Protein AF-A0A6N8R892-F1 (afdb_monomer_lite)

Secondary structure (DSSP, 8-state):
----SS-S---SEEEEEPTTS-EEEE--HHHHHHIIIIII--TTGGGGS-HHHHHHHHHHHHT--HHHHHHHHHHHHTTSTTGGG---HHHHHHHHHTTTT--HHHHHHHHHHHHHHHHHHHHHTTPPEEEPPPSSSS-BTTB--SSSSHHHHHHHHHHS--TTEEEEEEHHHHTTSTT--HHHHHHHHGGGEEEEE------

pLDDT: mean 95.4, std 7.0, range [52.69, 98.81]

Radius of gyration: 18.21 Å; chains: 1; bounding box: 42×34×50 Å

Structure (mmCIF, N/CA/C/O backbone):
data_AF-A0A6N8R892-F1
#
_entry.id   AF-A0A6N8R892-F1
#
loop_
_atom_site.group_PDB
_atom_site.id
_a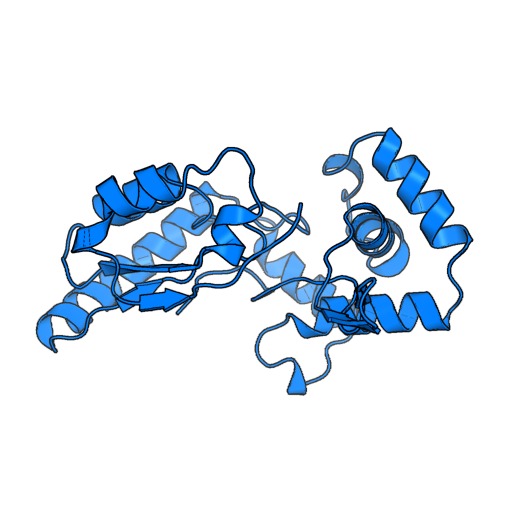tom_site.type_symbol
_atom_site.label_atom_id
_atom_site.label_alt_id
_atom_site.label_comp_id
_atom_site.label_asym_id
_atom_site.label_entity_id
_atom_site.label_seq_id
_atom_site.pdbx_PDB_ins_code
_atom_site.Cartn_x
_atom_site.Cartn_y
_atom_site.Cartn_z
_atom_site.occupancy
_atom_site.B_iso_or_equiv
_atom_site.auth_seq_id
_atom_site.auth_comp_id
_atom_site.auth_asym_id
_atom_site.auth_atom_id
_atom_site.pdbx_PDB_model_num
ATOM 1 N N . TYR A 1 1 ? -4.926 8.140 9.680 1.00 96.00 1 TYR A N 1
ATOM 2 C CA . TYR A 1 1 ? -3.491 7.792 9.804 1.00 96.00 1 TYR A CA 1
ATOM 3 C C . TYR A 1 1 ? -3.249 6.477 9.074 1.00 96.00 1 TYR A C 1
ATOM 5 O O . TYR A 1 1 ? -4.226 5.857 8.673 1.00 96.00 1 TYR A O 1
ATOM 13 N N . ASN A 1 2 ? -2.005 6.047 8.886 1.00 96.50 2 ASN A N 1
ATOM 14 C CA . ASN A 1 2 ? -1.681 4.694 8.429 1.00 96.50 2 ASN A CA 1
ATOM 15 C C . ASN A 1 2 ? -0.539 4.120 9.289 1.00 96.50 2 ASN A C 1
ATOM 17 O O . ASN A 1 2 ? -0.007 4.833 10.142 1.00 96.50 2 ASN A O 1
ATOM 21 N N . PHE A 1 3 ? -0.212 2.843 9.101 1.00 97.25 3 PHE A N 1
ATOM 22 C CA . PHE A 1 3 ? 0.911 2.183 9.776 1.00 97.25 3 PHE A CA 1
ATOM 23 C C . PHE A 1 3 ? 1.770 1.399 8.770 1.00 97.25 3 PHE A C 1
ATOM 25 O O . PHE A 1 3 ? 2.197 0.273 9.024 1.00 97.25 3 PHE A O 1
ATOM 32 N N . MET A 1 4 ? 1.949 1.983 7.583 1.00 96.06 4 MET A N 1
ATOM 33 C CA . MET A 1 4 ? 2.625 1.366 6.449 1.00 96.06 4 MET A CA 1
ATOM 34 C C . MET A 1 4 ? 4.148 1.499 6.583 1.00 96.06 4 MET A C 1
ATOM 36 O O . MET A 1 4 ? 4.646 2.618 6.709 1.00 96.06 4 MET A O 1
ATOM 40 N N . PRO A 1 5 ? 4.921 0.398 6.537 1.00 94.81 5 PRO A N 1
ATOM 41 C CA . PRO A 1 5 ? 6.375 0.491 6.549 1.00 94.81 5 PRO A CA 1
ATOM 42 C C . PRO A 1 5 ? 6.896 1.180 5.294 1.00 94.81 5 PRO A C 1
ATOM 44 O O . PRO A 1 5 ? 6.620 0.723 4.186 1.00 94.81 5 PRO A O 1
ATOM 47 N N . VAL A 1 6 ? 7.706 2.221 5.488 1.00 92.75 6 VAL A N 1
ATOM 48 C CA . VAL A 1 6 ? 8.497 2.942 4.472 1.00 92.75 6 VAL A CA 1
ATOM 49 C C . VAL A 1 6 ? 7.686 3.652 3.377 1.00 92.75 6 VAL A C 1
ATOM 51 O O . VAL A 1 6 ? 7.984 4.804 3.106 1.00 92.75 6 VAL A O 1
ATOM 54 N N . LEU A 1 7 ? 6.695 3.017 2.749 1.00 90.88 7 LEU A N 1
ATOM 55 C CA . LEU A 1 7 ? 5.918 3.527 1.615 1.00 90.88 7 LEU A CA 1
ATOM 56 C C . LEU A 1 7 ? 4.431 3.638 1.965 1.00 90.88 7 LEU A C 1
ATOM 58 O O . LEU A 1 7 ? 3.782 2.620 2.241 1.00 90.88 7 LEU A O 1
ATOM 62 N N . ASP A 1 8 ? 3.888 4.850 1.841 1.00 91.81 8 ASP A N 1
ATOM 63 C CA . ASP A 1 8 ? 2.456 5.141 1.996 1.00 91.81 8 ASP A CA 1
ATOM 64 C C . ASP A 1 8 ? 1.626 4.593 0.829 1.00 91.81 8 ASP A C 1
ATOM 66 O O . ASP A 1 8 ? 0.445 4.291 0.975 1.00 91.81 8 ASP A O 1
ATOM 70 N N . TRP A 1 9 ? 2.224 4.495 -0.354 1.00 93.44 9 TRP A N 1
ATOM 71 C CA . TRP A 1 9 ? 1.619 3.869 -1.522 1.00 93.44 9 TRP A CA 1
ATOM 72 C C . TRP A 1 9 ? 2.701 3.460 -2.520 1.00 93.44 9 TRP A C 1
ATOM 74 O O . TRP A 1 9 ? 3.871 3.810 -2.379 1.00 93.44 9 TRP A O 1
ATOM 84 N N . THR A 1 10 ? 2.347 2.693 -3.549 1.00 94.75 10 THR A N 1
ATOM 85 C CA . THR A 1 10 ? 3.299 2.328 -4.611 1.00 94.75 10 THR A CA 1
ATOM 86 C C . THR A 1 10 ? 2.612 2.258 -5.964 1.00 94.75 10 THR A C 1
ATOM 88 O O . THR A 1 10 ? 1.579 1.604 -6.107 1.00 94.75 10 THR A O 1
ATOM 91 N N . ARG A 1 11 ? 3.176 2.928 -6.972 1.00 96.19 11 ARG A N 1
ATOM 92 C CA . ARG A 1 11 ? 2.713 2.910 -8.368 1.00 96.19 11 ARG A CA 1
ATOM 93 C C . ARG A 1 11 ? 3.921 2.825 -9.294 1.00 96.19 11 ARG A C 1
ATOM 95 O O . ARG A 1 11 ? 4.978 3.356 -8.968 1.00 96.19 11 ARG A O 1
ATOM 102 N N . THR A 1 12 ? 3.755 2.174 -10.439 1.00 97.19 12 THR A N 1
ATOM 103 C CA . THR A 1 12 ? 4.798 2.101 -11.475 1.00 97.19 12 THR A CA 1
ATOM 104 C C . THR A 1 12 ? 4.600 3.178 -12.536 1.00 97.19 12 THR A C 1
ATOM 106 O O . THR A 1 12 ? 5.574 3.694 -13.085 1.00 97.19 12 THR A O 1
ATOM 109 N N . ASP A 1 13 ? 3.353 3.612 -12.742 1.00 96.75 13 ASP A N 1
ATOM 110 C CA . ASP A 1 13 ? 3.006 4.706 -13.640 1.00 96.75 13 ASP A CA 1
ATOM 111 C C . ASP A 1 13 ? 2.038 5.690 -12.971 1.00 96.75 13 ASP A C 1
ATOM 113 O O . ASP A 1 13 ? 1.009 5.296 -12.414 1.00 96.75 13 ASP A O 1
ATOM 117 N N . LEU A 1 14 ? 2.382 6.977 -13.012 1.00 96.06 14 LEU A N 1
ATOM 118 C CA . LEU A 1 14 ? 1.568 8.064 -12.466 1.00 96.06 14 LEU A CA 1
ATOM 119 C C . LEU A 1 14 ? 0.720 8.763 -13.539 1.00 96.06 14 LEU A C 1
ATOM 121 O O . LEU A 1 14 ? -0.131 9.585 -13.210 1.00 96.06 14 LEU A O 1
ATOM 125 N N . GLU A 1 15 ? 0.943 8.444 -14.814 1.00 96.38 15 GLU A N 1
ATOM 126 C CA . GLU A 1 15 ? 0.329 9.113 -15.960 1.00 96.38 15 GLU A CA 1
ATOM 127 C C . GLU A 1 15 ? -0.173 8.109 -17.009 1.00 96.38 15 GLU A C 1
ATOM 129 O O . GLU A 1 15 ? -0.205 8.415 -18.204 1.00 96.38 15 GLU A O 1
ATOM 134 N N . TYR A 1 16 ? -0.584 6.915 -16.572 1.00 96.81 16 TYR A N 1
ATOM 135 C CA . TYR A 1 16 ? -1.054 5.860 -17.465 1.00 96.81 16 TYR A CA 1
ATOM 136 C C . TYR A 1 16 ? -2.307 6.307 -18.222 1.00 96.81 16 TYR A C 1
ATOM 138 O O . TYR A 1 16 ? -3.318 6.655 -17.609 1.00 96.81 16 TYR A O 1
ATOM 146 N N . VAL A 1 17 ? -2.245 6.289 -19.553 1.00 97.19 17 VAL A N 1
ATOM 147 C CA . VAL A 1 17 ? -3.337 6.750 -20.417 1.00 97.19 17 VAL A CA 1
ATOM 148 C C . VAL A 1 17 ? -4.368 5.637 -20.603 1.00 97.19 17 VAL A C 1
ATOM 150 O O . VAL A 1 17 ? -4.044 4.537 -21.053 1.00 97.19 17 VAL A O 1
ATOM 153 N N . LEU A 1 18 ? -5.619 5.927 -20.259 1.00 95.88 18 LEU A N 1
ATOM 154 C CA . LEU A 1 18 ? -6.768 5.049 -20.457 1.00 95.88 18 LEU A CA 1
ATOM 155 C C . LEU A 1 18 ? -7.283 5.120 -21.909 1.00 95.88 18 LEU A C 1
ATOM 157 O O . LEU A 1 18 ? -6.967 6.069 -22.628 1.00 95.88 18 LEU A O 1
ATOM 161 N N . PRO A 1 19 ? -8.109 4.152 -22.366 1.00 96.00 19 PRO A N 1
ATOM 162 C CA . PRO A 1 19 ? -8.636 4.141 -23.736 1.00 96.00 19 PRO A CA 1
ATOM 163 C C . PRO A 1 19 ? -9.426 5.396 -24.141 1.00 96.00 19 PRO A C 1
ATOM 165 O O . PRO A 1 19 ? -9.537 5.688 -25.328 1.00 96.00 19 PRO A O 1
ATOM 168 N N . ASP A 1 20 ? -9.970 6.137 -23.173 1.00 96.69 20 ASP A N 1
ATOM 169 C CA . ASP A 1 20 ? -10.684 7.402 -23.390 1.00 96.69 20 ASP A CA 1
ATOM 170 C C . ASP A 1 20 ? -9.759 8.636 -23.452 1.00 96.69 20 ASP A C 1
ATOM 172 O O . ASP A 1 20 ? -10.232 9.758 -23.628 1.00 96.69 20 ASP A O 1
ATOM 176 N N . GLY A 1 21 ? -8.442 8.440 -23.322 1.00 97.31 21 GLY A N 1
ATOM 177 C CA . GLY A 1 21 ? -7.423 9.489 -23.335 1.00 97.31 21 GLY A CA 1
ATOM 178 C C . GLY A 1 21 ? -7.163 10.151 -21.979 1.00 97.31 21 GLY A C 1
ATOM 179 O O . GLY A 1 21 ? -6.251 10.975 -21.880 1.00 97.31 21 GLY A O 1
ATOM 180 N N . SER A 1 22 ? -7.918 9.811 -20.929 1.00 97.19 22 SER A N 1
ATOM 181 C CA . SER A 1 22 ? -7.653 10.296 -19.570 1.00 97.19 22 SER A CA 1
ATOM 182 C C . SER A 1 22 ? -6.424 9.615 -18.951 1.00 97.19 22 SER A C 1
ATOM 184 O O . SER A 1 22 ? -5.959 8.586 -19.439 1.00 97.19 22 SER A O 1
ATOM 186 N N . LYS A 1 23 ? -5.865 10.193 -17.879 1.00 97.19 23 LYS A N 1
ATOM 187 C CA . LYS A 1 23 ? -4.722 9.628 -17.142 1.00 97.19 23 LYS A CA 1
ATOM 188 C C . LYS A 1 23 ? -5.162 9.054 -15.799 1.00 97.19 23 L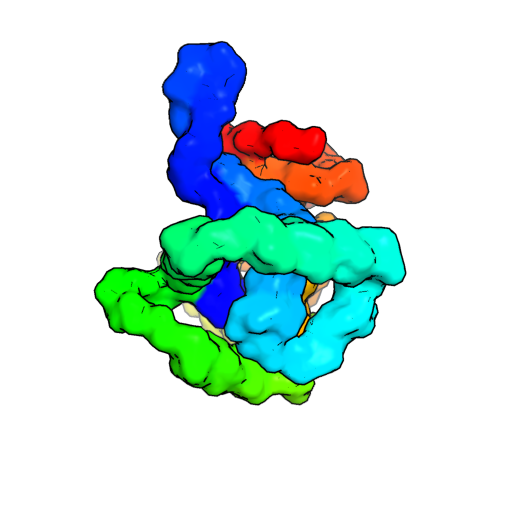YS A C 1
ATOM 190 O O . LYS A 1 23 ? -5.980 9.657 -15.106 1.00 97.19 23 LYS A O 1
ATOM 195 N N . ALA A 1 24 ? -4.563 7.935 -15.407 1.00 96.19 24 ALA A N 1
ATOM 196 C CA . ALA A 1 24 ? -4.767 7.294 -14.115 1.00 96.19 24 ALA A CA 1
ATOM 197 C C . ALA A 1 24 ? -3.447 6.772 -13.527 1.00 96.19 24 ALA A C 1
ATOM 199 O O . ALA A 1 24 ? -2.451 6.596 -14.225 1.00 96.19 24 ALA A O 1
ATOM 200 N N . LEU A 1 25 ? -3.459 6.489 -12.224 1.00 96.31 25 LEU A N 1
ATOM 201 C CA . LEU A 1 25 ? -2.356 5.796 -11.563 1.00 96.31 25 LEU A CA 1
ATOM 202 C C . LEU A 1 25 ? -2.438 4.296 -11.861 1.00 96.31 25 LEU A C 1
ATOM 204 O O . LEU A 1 25 ? -3.514 3.706 -11.748 1.00 96.31 25 LEU A O 1
ATOM 208 N N . ARG A 1 26 ? -1.301 3.663 -12.150 1.00 96.44 26 ARG A N 1
ATOM 209 C CA . ARG A 1 26 ? -1.198 2.222 -12.406 1.00 96.44 26 ARG A CA 1
ATOM 210 C C . ARG A 1 26 ? -0.094 1.590 -11.564 1.00 96.44 26 ARG A C 1
ATOM 212 O O . ARG A 1 26 ? 0.946 2.190 -11.294 1.00 96.44 26 ARG A O 1
ATOM 219 N N . PHE A 1 27 ? -0.336 0.354 -11.153 1.00 96.69 27 PHE A N 1
ATOM 220 C CA . PHE A 1 27 ? 0.681 -0.539 -10.618 1.00 96.69 27 PHE A CA 1
ATOM 221 C C . PHE A 1 27 ? 0.820 -1.721 -11.577 1.00 96.69 27 PHE A C 1
ATOM 223 O O . PHE A 1 27 ? -0.167 -2.397 -11.857 1.00 96.69 27 PHE A O 1
ATOM 230 N N . ASP A 1 28 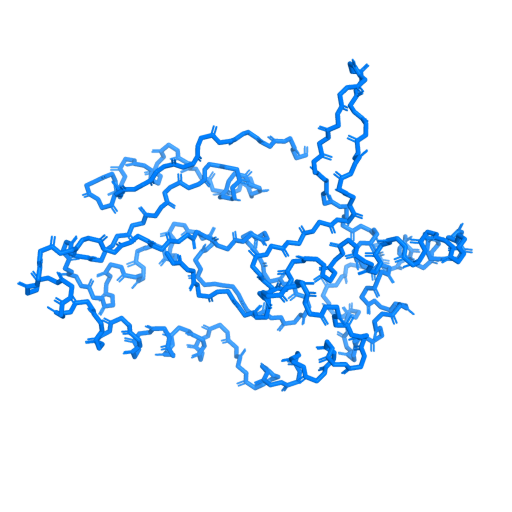? 2.025 -1.950 -12.082 1.00 97.31 28 ASP A N 1
ATOM 231 C CA . ASP A 1 28 ? 2.371 -3.098 -12.910 1.00 97.31 28 ASP A CA 1
ATOM 232 C C . ASP A 1 28 ? 3.331 -4.018 -12.148 1.00 97.31 28 ASP A C 1
ATOM 234 O O . ASP A 1 28 ? 4.388 -3.584 -11.690 1.00 97.31 28 ASP A O 1
ATOM 238 N N . GLN A 1 29 ? 2.950 -5.285 -11.989 1.00 96.62 29 GLN A N 1
ATOM 239 C CA . GLN A 1 29 ? 3.710 -6.253 -11.197 1.00 96.62 29 GLN A CA 1
ATOM 240 C C . GLN A 1 29 ? 5.084 -6.562 -11.807 1.00 96.62 29 GLN A C 1
ATOM 242 O O . GLN A 1 29 ? 6.054 -6.700 -11.065 1.00 96.62 29 GLN A O 1
ATOM 247 N N . ILE A 1 30 ? 5.193 -6.620 -13.136 1.00 98.31 30 ILE A N 1
ATOM 248 C CA . ILE A 1 30 ? 6.440 -6.969 -13.825 1.00 98.31 30 ILE A CA 1
ATOM 249 C C . ILE A 1 30 ? 7.398 -5.783 -13.841 1.00 98.31 30 ILE A C 1
ATOM 251 O O . ILE A 1 30 ? 8.594 -5.953 -13.606 1.00 98.31 30 ILE A O 1
ATOM 255 N N . GLU A 1 31 ? 6.897 -4.562 -14.050 1.00 98.25 31 GLU A N 1
ATOM 256 C CA . GLU A 1 31 ? 7.739 -3.370 -13.896 1.00 98.25 31 GLU A CA 1
ATOM 257 C C . GLU A 1 31 ? 8.222 -3.207 -12.454 1.00 98.25 31 GLU A C 1
ATOM 259 O O . GLU A 1 31 ? 9.381 -2.860 -12.231 1.00 98.25 31 GLU A O 1
ATOM 264 N N . PHE A 1 32 ? 7.368 -3.497 -11.470 1.00 98.19 32 PHE A N 1
ATOM 265 C CA . PHE A 1 32 ? 7.760 -3.448 -10.067 1.00 98.19 32 PHE A CA 1
ATOM 266 C C . PHE A 1 32 ? 8.840 -4.488 -9.730 1.00 98.19 32 PHE A C 1
ATOM 268 O O . PHE A 1 32 ? 9.851 -4.138 -9.121 1.00 98.19 32 PHE A O 1
ATOM 275 N N . ALA A 1 33 ? 8.685 -5.725 -10.209 1.00 98.38 33 ALA A N 1
ATOM 276 C CA . ALA A 1 33 ? 9.689 -6.780 -10.084 1.00 98.38 33 ALA A CA 1
ATOM 277 C C . ALA A 1 33 ? 11.023 -6.383 -10.745 1.00 98.38 33 ALA A C 1
ATOM 279 O O . ALA A 1 33 ? 12.093 -6.516 -10.145 1.00 98.38 33 ALA A O 1
ATOM 280 N N . ALA A 1 34 ? 10.968 -5.813 -11.954 1.00 98.50 34 ALA A N 1
ATOM 281 C CA . ALA A 1 34 ? 12.144 -5.326 -12.672 1.00 98.50 34 ALA A CA 1
ATOM 282 C C . ALA A 1 34 ? 12.862 -4.208 -11.905 1.00 98.50 34 ALA A C 1
ATOM 284 O O . ALA A 1 34 ? 14.094 -4.208 -11.800 1.00 98.50 34 ALA A O 1
ATOM 285 N N . PHE A 1 35 ? 12.104 -3.268 -11.333 1.00 98.19 35 PHE A N 1
ATOM 286 C CA . PHE A 1 35 ? 12.659 -2.251 -10.451 1.00 98.19 35 PHE A CA 1
ATOM 287 C C . PHE A 1 35 ? 13.354 -2.892 -9.254 1.00 98.19 35 PHE A C 1
ATOM 289 O O . PHE A 1 35 ? 14.519 -2.602 -8.995 1.00 98.19 35 PHE A O 1
ATOM 296 N N . GLU A 1 36 ? 12.669 -3.770 -8.536 1.00 97.75 36 GLU A N 1
ATOM 297 C CA . GLU A 1 36 ? 13.168 -4.316 -7.286 1.00 97.75 36 GLU A CA 1
ATOM 298 C C . GLU A 1 36 ? 14.442 -5.156 -7.465 1.00 97.75 36 GLU A C 1
ATOM 300 O O . GLU A 1 36 ? 15.427 -4.950 -6.745 1.00 97.75 36 GLU A O 1
ATOM 305 N N . MET A 1 37 ? 14.453 -6.055 -8.451 1.00 98.19 37 MET A N 1
ATOM 306 C CA . MET A 1 37 ? 15.565 -6.979 -8.690 1.00 98.19 37 MET A CA 1
ATOM 307 C C . MET A 1 37 ? 16.735 -6.322 -9.430 1.00 98.19 37 MET A C 1
ATOM 309 O O . MET A 1 37 ? 17.893 -6.583 -9.106 1.00 98.19 37 MET A O 1
ATOM 313 N N . HIS A 1 38 ? 16.475 -5.443 -10.404 1.00 98.12 38 HIS A N 1
ATOM 314 C CA . HIS A 1 38 ? 17.529 -4.964 -11.310 1.00 98.12 38 HIS A CA 1
ATOM 315 C C . HIS A 1 38 ? 17.944 -3.504 -11.089 1.00 98.12 38 HIS A C 1
ATOM 317 O O . HIS A 1 38 ? 19.112 -3.167 -11.315 1.00 98.12 38 HIS A O 1
ATOM 323 N N . ILE A 1 39 ? 17.038 -2.642 -10.612 1.00 97.38 39 ILE A N 1
ATOM 324 C CA . ILE A 1 39 ? 17.324 -1.222 -10.336 1.00 97.38 39 ILE A CA 1
ATOM 325 C C . ILE A 1 39 ? 17.691 -1.031 -8.860 1.00 97.38 39 ILE A C 1
ATOM 327 O O . ILE A 1 39 ? 18.806 -0.616 -8.528 1.00 97.38 39 ILE A O 1
ATOM 331 N N . LEU A 1 40 ? 16.766 -1.373 -7.964 1.00 96.69 40 LEU A N 1
ATOM 332 C CA . LEU A 1 40 ? 16.963 -1.339 -6.522 1.00 96.69 40 LEU A CA 1
ATOM 333 C C . LEU A 1 40 ? 17.948 -2.418 -6.078 1.00 96.69 40 LEU A C 1
ATOM 335 O O . LEU A 1 40 ? 18.739 -2.152 -5.175 1.00 96.69 40 LEU A O 1
ATOM 339 N N . LYS A 1 41 ? 17.963 -3.586 -6.728 1.00 97.06 41 LYS A N 1
ATOM 340 C CA . LYS A 1 41 ? 18.839 -4.716 -6.382 1.00 97.06 41 LYS A CA 1
ATOM 341 C C . LYS A 1 41 ? 18.709 -5.089 -4.906 1.00 97.06 41 LYS A C 1
ATOM 343 O O . LYS A 1 41 ? 19.710 -5.164 -4.189 1.00 97.06 41 LYS A O 1
ATOM 348 N N . ARG A 1 42 ? 17.469 -5.228 -4.424 1.00 95.69 42 ARG A N 1
ATOM 349 C CA . ARG A 1 42 ? 17.241 -5.637 -3.035 1.00 95.69 42 ARG A CA 1
ATOM 350 C C . ARG A 1 42 ? 17.737 -7.082 -2.858 1.00 95.69 42 ARG A C 1
ATOM 352 O O . ARG A 1 42 ? 17.338 -7.942 -3.641 1.00 95.69 42 ARG A O 1
ATOM 359 N N . PRO A 1 43 ? 18.583 -7.371 -1.853 1.00 93.38 43 PRO A N 1
ATOM 360 C CA . PRO A 1 43 ? 19.048 -8.732 -1.606 1.00 93.38 43 PRO A CA 1
ATOM 361 C C . PRO A 1 43 ? 17.885 -9.701 -1.352 1.00 93.38 43 PRO A C 1
ATOM 363 O O . PRO A 1 43 ? 17.026 -9.424 -0.513 1.00 93.38 43 PRO A O 1
ATOM 366 N N . GLY A 1 44 ? 17.883 -10.834 -2.060 1.00 94.00 44 GLY A N 1
ATOM 367 C CA . GLY A 1 44 ? 16.890 -11.900 -1.900 1.00 94.00 44 GLY A CA 1
ATOM 368 C C . GLY A 1 44 ? 15.505 -11.576 -2.460 1.00 94.00 44 GLY A C 1
ATOM 369 O O . GLY A 1 44 ? 14.546 -12.252 -2.096 1.00 94.00 44 GLY A O 1
ATOM 370 N N . ALA A 1 45 ? 15.379 -10.550 -3.308 1.00 96.62 45 ALA A N 1
ATOM 371 C CA . ALA A 1 45 ? 14.101 -10.173 -3.904 1.00 96.62 45 ALA A CA 1
ATOM 372 C C . ALA A 1 45 ? 13.483 -11.283 -4.756 1.00 96.62 45 ALA A C 1
ATOM 374 O O . ALA A 1 45 ? 12.266 -11.402 -4.807 1.00 96.62 45 ALA A O 1
ATOM 375 N N . GLU A 1 46 ? 14.306 -12.130 -5.368 1.00 96.31 46 GLU A N 1
ATOM 376 C CA . GLU A 1 46 ? 13.881 -13.240 -6.218 1.00 96.31 46 GLU A CA 1
ATOM 377 C C . GLU A 1 46 ? 12.964 -14.233 -5.484 1.00 96.31 46 GLU A C 1
ATOM 379 O O . GLU A 1 46 ? 12.147 -14.888 -6.118 1.00 96.31 46 GLU A O 1
ATOM 384 N N . ALA A 1 47 ? 13.056 -14.330 -4.152 1.00 96.31 47 ALA A N 1
ATOM 385 C CA . ALA A 1 47 ? 12.209 -15.218 -3.355 1.00 96.31 47 ALA A CA 1
ATOM 386 C C . ALA A 1 47 ? 10.733 -14.775 -3.290 1.00 96.31 47 ALA A C 1
ATOM 388 O O . ALA A 1 47 ? 9.876 -15.584 -2.932 1.00 96.31 47 ALA A O 1
ATOM 389 N N . ASP A 1 48 ? 10.439 -13.518 -3.635 1.00 96.06 48 ASP A N 1
ATOM 390 C CA . ASP A 1 48 ? 9.088 -12.946 -3.584 1.00 96.06 48 ASP A CA 1
ATOM 391 C C . ASP A 1 48 ? 8.332 -13.066 -4.920 1.00 96.06 48 ASP A C 1
ATOM 393 O O . ASP A 1 48 ? 7.169 -12.664 -5.008 1.00 96.06 48 ASP A O 1
ATOM 397 N N . TYR A 1 49 ? 8.975 -13.619 -5.954 1.00 97.38 49 TYR A N 1
ATOM 398 C CA . TYR A 1 49 ? 8.455 -13.695 -7.318 1.00 97.38 49 TYR A CA 1
ATOM 399 C C . TYR A 1 49 ? 8.466 -15.128 -7.852 1.00 97.38 49 TYR A C 1
ATOM 401 O O . TYR A 1 49 ? 9.297 -15.957 -7.483 1.00 97.38 49 TYR A O 1
ATOM 409 N N . THR A 1 50 ? 7.537 -15.427 -8.755 1.00 98.19 50 THR A N 1
ATOM 410 C CA . THR A 1 50 ? 7.538 -16.687 -9.511 1.00 98.19 50 THR A CA 1
ATOM 411 C C . THR A 1 50 ? 8.657 -16.709 -10.556 1.00 98.19 50 THR A C 1
ATOM 413 O O . THR A 1 50 ? 9.118 -15.664 -11.011 1.00 98.19 50 THR A O 1
ATOM 416 N N . GLU A 1 51 ? 9.072 -17.900 -11.004 1.00 98.12 51 GLU A N 1
ATOM 417 C CA . GLU A 1 51 ? 10.073 -18.032 -12.080 1.00 98.12 51 GLU A CA 1
ATOM 418 C C . GLU A 1 51 ? 9.653 -17.296 -13.366 1.00 98.12 51 GLU A C 1
ATOM 420 O O . GLU A 1 51 ? 10.491 -16.704 -14.048 1.00 98.12 51 GLU A O 1
ATOM 425 N N . GLU A 1 52 ? 8.350 -17.289 -13.671 1.00 98.44 52 GLU A N 1
ATOM 426 C CA . GLU A 1 52 ? 7.786 -16.558 -14.807 1.00 98.44 52 GLU A CA 1
ATOM 427 C C . GLU A 1 52 ? 7.932 -15.041 -14.633 1.00 98.44 52 GLU A C 1
ATOM 429 O O . GLU A 1 52 ? 8.430 -14.370 -15.538 1.00 98.44 52 GLU A O 1
ATOM 434 N N . GLU A 1 53 ? 7.571 -14.499 -13.466 1.00 98.38 53 GLU A N 1
ATOM 435 C CA . GLU A 1 53 ? 7.734 -13.071 -13.173 1.00 98.38 53 GLU A CA 1
ATOM 436 C C . GLU A 1 53 ? 9.206 -12.650 -13.205 1.00 98.38 53 GLU A C 1
ATOM 438 O O . GLU A 1 53 ? 9.516 -11.575 -13.712 1.00 98.38 53 GLU A O 1
ATOM 443 N N . ILE A 1 54 ? 10.124 -13.494 -12.720 1.00 98.62 54 ILE A N 1
ATOM 444 C CA . ILE A 1 54 ? 11.570 -13.233 -12.778 1.00 98.62 54 ILE A CA 1
ATOM 445 C C . ILE A 1 54 ? 12.043 -13.136 -14.232 1.00 98.62 54 ILE A C 1
ATOM 447 O O . ILE A 1 54 ? 12.748 -12.189 -14.591 1.00 98.62 54 ILE A O 1
ATOM 451 N N . ALA A 1 55 ? 11.637 -14.079 -15.086 1.00 98.56 55 ALA A N 1
ATOM 452 C CA . ALA A 1 55 ? 11.991 -14.063 -16.503 1.00 98.56 55 ALA A CA 1
ATOM 453 C C . ALA A 1 55 ? 11.421 -12.825 -17.219 1.00 98.56 55 ALA A C 1
ATOM 455 O O . ALA A 1 55 ? 12.151 -12.124 -17.925 1.00 98.56 55 ALA A O 1
ATOM 456 N N . GLN A 1 56 ? 10.144 -12.512 -16.983 1.00 98.62 56 GLN A N 1
ATOM 457 C CA . GLN A 1 56 ? 9.473 -11.342 -17.553 1.00 98.62 56 GLN A CA 1
ATOM 458 C C . GLN A 1 56 ? 10.098 -10.027 -17.067 1.00 98.62 56 GLN A C 1
ATOM 460 O O . GLN A 1 56 ? 10.290 -9.105 -17.858 1.00 98.62 56 GLN A O 1
ATOM 465 N N . ALA A 1 57 ? 10.467 -9.932 -15.788 1.00 98.56 57 ALA A N 1
ATOM 466 C CA . ALA A 1 57 ? 11.125 -8.763 -15.215 1.00 98.56 57 ALA A CA 1
ATOM 467 C C . ALA A 1 57 ? 12.515 -8.526 -15.824 1.00 98.56 57 ALA A C 1
ATOM 469 O O . ALA A 1 57 ? 12.867 -7.380 -16.123 1.00 98.56 57 ALA A O 1
ATOM 470 N N . ALA A 1 58 ? 13.282 -9.594 -16.060 1.00 98.50 58 ALA A N 1
ATOM 471 C CA . ALA A 1 58 ? 14.589 -9.514 -16.705 1.00 98.50 58 ALA A CA 1
ATOM 472 C C . ALA A 1 58 ? 14.478 -9.031 -18.160 1.00 98.50 58 ALA A C 1
ATOM 474 O O . ALA A 1 58 ? 15.214 -8.128 -18.568 1.00 98.50 58 ALA A O 1
ATOM 475 N N . GLU A 1 59 ? 13.529 -9.573 -18.930 1.00 98.38 59 GLU A N 1
ATOM 476 C CA . GLU A 1 59 ? 13.245 -9.118 -20.297 1.00 98.38 59 GLU A CA 1
ATOM 477 C C . GLU A 1 59 ? 12.768 -7.659 -20.314 1.00 98.38 59 GLU A C 1
ATOM 479 O O . GLU A 1 59 ? 13.269 -6.824 -21.077 1.00 98.38 59 GLU A O 1
ATOM 484 N N . ARG A 1 60 ? 11.838 -7.318 -19.416 1.00 98.31 60 ARG A N 1
ATOM 485 C CA . ARG A 1 60 ? 11.313 -5.961 -19.281 1.00 98.31 60 ARG A CA 1
ATOM 486 C C . ARG A 1 60 ? 12.423 -4.970 -18.937 1.00 98.31 60 ARG A C 1
ATOM 488 O O . ARG A 1 60 ? 12.464 -3.903 -19.540 1.00 98.31 60 ARG A O 1
ATOM 495 N N . PHE A 1 61 ? 13.339 -5.310 -18.029 1.00 98.44 61 PHE A N 1
ATOM 496 C CA . PHE A 1 61 ? 14.494 -4.475 -17.685 1.00 98.44 61 PHE A CA 1
ATOM 497 C C . PHE A 1 61 ? 15.482 -4.321 -18.849 1.00 98.44 61 PHE A C 1
ATOM 499 O O . PHE A 1 61 ? 15.952 -3.211 -19.103 1.00 98.44 61 PHE A O 1
ATOM 506 N N . ALA A 1 62 ? 15.779 -5.406 -19.574 1.00 98.25 62 ALA A N 1
ATOM 507 C CA . ALA A 1 62 ? 16.698 -5.391 -20.714 1.00 98.25 62 ALA A CA 1
ATOM 508 C C . ALA A 1 62 ? 16.211 -4.486 -21.859 1.00 98.25 62 ALA A C 1
ATOM 510 O O . ALA A 1 62 ? 17.023 -3.926 -22.594 1.00 98.25 62 ALA A O 1
ATOM 511 N N . THR A 1 63 ? 14.893 -4.318 -21.987 1.00 97.50 63 THR A N 1
ATOM 512 C CA . THR A 1 63 ? 14.255 -3.469 -23.003 1.00 97.50 63 THR A CA 1
ATOM 513 C C . THR A 1 63 ? 13.977 -2.036 -22.535 1.00 97.50 63 THR A C 1
ATOM 515 O O . THR A 1 63 ? 13.592 -1.202 -23.352 1.00 97.50 63 THR A O 1
ATOM 518 N N . MET A 1 64 ? 14.177 -1.709 -21.251 1.00 98.00 64 MET A N 1
ATOM 519 C CA . MET A 1 64 ? 14.004 -0.340 -20.753 1.00 98.00 64 MET A CA 1
ATOM 520 C C . MET A 1 64 ? 15.126 0.584 -21.233 1.00 98.00 64 MET A C 1
ATOM 522 O O . MET A 1 64 ? 16.315 0.304 -21.038 1.00 98.00 64 MET A O 1
ATOM 526 N N . SER A 1 65 ? 14.738 1.757 -21.735 1.00 98.19 65 SER A N 1
ATOM 527 C CA . SER A 1 65 ? 15.662 2.881 -21.876 1.00 98.19 65 SER A CA 1
ATOM 528 C C . SER A 1 65 ? 16.114 3.399 -20.501 1.00 98.19 65 SER A C 1
ATOM 530 O O . SER A 1 65 ? 15.506 3.110 -19.466 1.00 98.19 65 SER A O 1
ATOM 532 N N . ASP A 1 66 ? 17.180 4.198 -20.460 1.00 97.62 66 ASP A N 1
ATOM 533 C CA . ASP A 1 66 ? 17.605 4.825 -19.202 1.00 97.62 66 ASP A CA 1
ATOM 534 C C . ASP A 1 66 ? 16.579 5.848 -18.691 1.00 97.62 66 ASP A C 1
ATOM 536 O O . ASP A 1 66 ? 16.416 6.014 -17.480 1.00 97.62 66 ASP A O 1
ATOM 540 N N . GLU A 1 67 ? 15.821 6.467 -19.600 1.00 97.12 67 GLU A N 1
ATOM 541 C CA . GLU A 1 67 ? 14.695 7.330 -19.250 1.00 97.12 67 GLU A CA 1
ATOM 542 C C . GLU A 1 67 ? 13.561 6.539 -18.584 1.00 97.12 67 GLU A C 1
ATOM 544 O O . GLU A 1 67 ? 13.043 6.977 -17.554 1.00 97.12 67 GLU A O 1
ATOM 549 N N . ASP A 1 68 ? 13.233 5.346 -19.092 1.00 97.12 68 ASP A N 1
ATOM 550 C CA . ASP A 1 68 ? 12.238 4.458 -18.479 1.00 97.12 68 ASP A CA 1
ATOM 551 C C . ASP A 1 68 ? 12.647 4.038 -17.067 1.00 97.12 68 ASP A C 1
ATOM 553 O O . ASP A 1 68 ? 11.847 4.146 -16.136 1.00 97.12 68 ASP A O 1
ATOM 557 N N . LYS A 1 69 ? 13.907 3.619 -16.880 1.00 97.56 69 LYS A N 1
ATOM 558 C CA . LYS A 1 69 ? 14.441 3.238 -15.559 1.00 97.56 69 LYS A CA 1
ATOM 559 C C . LYS A 1 69 ? 14.369 4.408 -14.580 1.00 97.56 69 LYS A C 1
ATOM 561 O O . LYS A 1 69 ? 13.975 4.231 -13.423 1.00 97.56 69 LYS A O 1
ATOM 566 N N . ALA A 1 70 ? 14.726 5.610 -15.034 1.00 95.12 70 ALA A N 1
ATOM 567 C CA . ALA A 1 70 ? 14.669 6.815 -14.217 1.00 95.12 70 ALA A CA 1
ATOM 568 C C . ALA A 1 70 ? 13.221 7.205 -13.874 1.00 95.12 70 ALA A C 1
ATOM 570 O O . ALA A 1 70 ? 12.945 7.563 -12.729 1.00 95.12 70 ALA A O 1
ATOM 571 N N . ARG A 1 71 ? 12.289 7.108 -14.831 1.00 95.75 71 ARG A N 1
ATOM 572 C CA . ARG A 1 71 ? 10.856 7.365 -14.616 1.00 95.75 71 ARG A CA 1
ATOM 573 C C . ARG A 1 71 ? 10.263 6.387 -13.608 1.00 95.75 71 ARG A C 1
ATOM 575 O O . ARG A 1 71 ? 9.662 6.831 -12.635 1.00 95.75 71 ARG A O 1
ATOM 582 N N . LEU A 1 72 ? 10.490 5.089 -13.791 1.00 96.50 72 LEU A N 1
ATOM 583 C CA . LEU A 1 72 ? 10.012 4.049 -12.882 1.00 96.50 72 LEU A CA 1
ATOM 584 C C . LEU A 1 72 ? 10.550 4.251 -11.460 1.00 96.50 72 LEU A C 1
ATOM 586 O O . LEU A 1 72 ? 9.793 4.195 -10.494 1.00 96.50 72 LEU A O 1
ATOM 590 N N . THR A 1 73 ? 11.840 4.579 -11.340 1.00 95.06 73 THR A N 1
ATOM 591 C CA . THR A 1 73 ? 12.466 4.901 -10.050 1.00 95.06 73 THR A CA 1
ATOM 592 C C . THR A 1 73 ? 11.781 6.086 -9.375 1.00 95.06 73 THR A C 1
ATOM 594 O O . THR A 1 73 ? 11.409 5.986 -8.209 1.00 95.06 73 THR A O 1
ATOM 597 N N . ARG A 1 74 ? 11.566 7.194 -10.100 1.00 92.69 74 ARG A N 1
ATOM 598 C CA . ARG A 1 74 ? 10.870 8.372 -9.556 1.00 92.69 74 ARG A CA 1
ATOM 599 C C . ARG A 1 74 ? 9.441 8.042 -9.125 1.00 92.69 74 ARG A C 1
ATOM 601 O O . ARG A 1 74 ? 9.037 8.455 -8.044 1.00 92.69 74 ARG A O 1
ATOM 608 N N . ASN A 1 75 ? 8.704 7.284 -9.934 1.00 94.25 75 ASN A N 1
ATOM 609 C CA . ASN A 1 75 ? 7.310 6.935 -9.656 1.00 94.25 75 ASN A CA 1
ATOM 610 C C . ASN A 1 75 ? 7.165 6.079 -8.390 1.00 94.25 75 ASN A C 1
ATOM 612 O O . ASN A 1 75 ? 6.274 6.336 -7.584 1.00 94.25 75 ASN A O 1
ATOM 616 N N . ILE A 1 76 ? 8.054 5.102 -8.186 1.00 93.25 76 ILE A N 1
ATOM 617 C CA . ILE A 1 76 ? 8.028 4.249 -6.989 1.00 93.25 76 ILE A CA 1
ATOM 618 C C . ILE A 1 76 ? 8.470 5.035 -5.747 1.00 93.25 76 ILE A C 1
ATOM 620 O O . ILE A 1 76 ? 7.835 4.933 -4.699 1.00 93.25 76 ILE A O 1
ATOM 624 N N . ILE A 1 77 ? 9.515 5.862 -5.863 1.00 90.19 77 ILE A N 1
ATOM 625 C CA . ILE A 1 77 ? 10.031 6.687 -4.756 1.00 90.19 77 ILE A CA 1
ATOM 626 C C . ILE A 1 77 ? 9.033 7.772 -4.328 1.00 90.19 77 ILE A C 1
ATOM 628 O O . ILE A 1 77 ? 9.007 8.141 -3.155 1.00 90.19 77 ILE A O 1
ATOM 632 N N . ALA A 1 78 ? 8.168 8.246 -5.230 1.00 88.69 78 ALA A N 1
ATOM 633 C CA . ALA A 1 78 ? 7.120 9.217 -4.907 1.00 88.69 78 ALA A CA 1
ATOM 634 C C . ALA A 1 78 ? 6.137 8.728 -3.822 1.00 88.69 78 ALA A C 1
ATOM 636 O O . ALA A 1 78 ? 5.459 9.545 -3.204 1.00 88.69 78 ALA A O 1
ATOM 637 N N . GLY A 1 79 ? 6.082 7.417 -3.566 1.00 82.94 79 GLY A N 1
ATOM 638 C CA . GLY A 1 79 ? 5.290 6.818 -2.492 1.00 82.94 79 GLY A CA 1
ATOM 639 C C . GLY A 1 79 ? 5.887 6.928 -1.085 1.00 82.94 79 GLY A C 1
ATOM 640 O O . GLY A 1 79 ? 5.257 6.468 -0.131 1.00 82.94 79 GLY A O 1
ATOM 641 N N . LEU A 1 80 ? 7.092 7.488 -0.928 1.00 82.06 80 LEU A N 1
ATOM 642 C CA . LEU A 1 80 ? 7.718 7.689 0.382 1.00 82.06 80 LEU A CA 1
ATOM 643 C C . LEU A 1 80 ? 7.049 8.849 1.149 1.00 82.06 80 LEU A C 1
ATOM 645 O O . LEU A 1 80 ? 6.795 9.906 0.563 1.00 82.06 80 LEU A O 1
ATOM 649 N N . PRO A 1 81 ? 6.813 8.715 2.467 1.00 72.12 81 PRO A N 1
ATOM 650 C CA . PRO A 1 81 ? 6.385 9.826 3.306 1.00 72.12 81 PRO A CA 1
ATOM 651 C C . PRO A 1 81 ? 7.362 11.000 3.180 1.00 72.12 81 PRO A C 1
ATOM 653 O O . PRO A 1 81 ? 8.574 10.834 3.324 1.00 72.12 81 PRO A O 1
ATOM 656 N N . GLY A 1 82 ? 6.840 12.193 2.892 1.00 63.88 82 GLY A N 1
ATOM 657 C CA . GLY A 1 82 ? 7.676 13.380 2.699 1.00 63.88 82 GLY A CA 1
ATOM 658 C C . GLY A 1 82 ? 8.506 13.361 1.410 1.00 63.88 82 GLY A C 1
ATOM 659 O O . GLY A 1 82 ? 9.533 14.025 1.359 1.00 63.88 82 GLY A O 1
ATOM 660 N N . ALA A 1 83 ? 8.079 12.638 0.363 1.00 57.88 83 ALA A N 1
ATOM 661 C CA . ALA A 1 83 ? 8.753 12.552 -0.944 1.00 57.88 83 ALA A CA 1
ATOM 662 C C . ALA A 1 83 ? 9.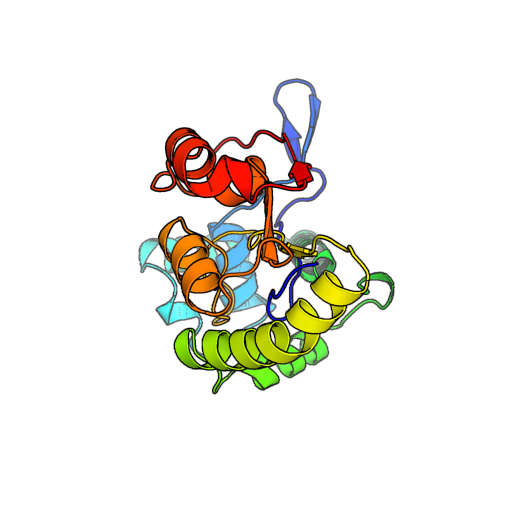066 13.897 -1.639 1.00 57.88 83 ALA A C 1
ATOM 664 O O . ALA A 1 83 ? 9.797 13.897 -2.631 1.00 57.88 83 ALA A O 1
ATOM 665 N N . GLU A 1 84 ? 8.601 15.037 -1.112 1.00 52.69 84 GLU A N 1
ATOM 666 C CA . GLU A 1 84 ? 9.159 16.354 -1.456 1.00 52.69 84 GLU A CA 1
ATOM 667 C C . GLU A 1 84 ? 10.688 16.420 -1.232 1.00 52.69 84 GLU A C 1
ATOM 669 O O . GLU A 1 84 ? 11.367 17.190 -1.906 1.00 52.69 84 GLU A O 1
ATOM 674 N N . GLU A 1 85 ? 11.253 15.568 -0.364 1.00 53.94 85 GLU A N 1
ATOM 675 C CA . GLU A 1 85 ? 12.689 15.514 -0.047 1.00 53.94 85 GLU A CA 1
ATOM 676 C C . GLU A 1 85 ? 13.560 14.725 -1.048 1.00 53.94 85 GLU A C 1
ATOM 678 O O . GLU A 1 85 ? 14.782 14.740 -0.920 1.00 53.94 85 GLU A O 1
ATOM 683 N N . GLY A 1 86 ? 12.988 14.077 -2.074 1.00 62.56 86 GLY A N 1
ATOM 684 C CA . GLY A 1 86 ? 13.762 13.456 -3.162 1.00 62.56 86 GLY A CA 1
ATOM 685 C C . GLY A 1 86 ? 14.780 12.399 -2.701 1.00 62.56 86 GLY A C 1
ATOM 686 O O . GLY A 1 86 ? 15.988 12.629 -2.710 1.00 62.56 86 GLY A O 1
ATOM 687 N N . TYR A 1 87 ? 14.311 11.205 -2.335 1.00 73.12 87 TYR A N 1
ATOM 688 C CA . TYR A 1 87 ? 15.190 10.124 -1.880 1.00 73.12 87 TYR A CA 1
ATOM 689 C C . TYR A 1 87 ? 16.008 9.500 -3.021 1.00 73.12 87 TYR A C 1
ATOM 691 O O . TYR A 1 87 ? 15.511 9.226 -4.113 1.00 73.12 87 TYR A O 1
ATOM 699 N N . THR A 1 88 ? 17.270 9.193 -2.732 1.00 87.62 88 THR A N 1
ATOM 700 C CA . THR A 1 88 ? 18.130 8.349 -3.576 1.00 87.62 88 THR A CA 1
ATOM 701 C C . THR A 1 88 ? 17.859 6.858 -3.342 1.00 87.62 88 THR A C 1
ATOM 703 O O . THR A 1 88 ? 17.388 6.462 -2.274 1.00 87.62 88 THR A O 1
ATOM 706 N N . LEU A 1 89 ? 18.234 5.995 -4.297 1.00 90.44 89 LEU A N 1
ATOM 707 C CA . LEU A 1 89 ? 18.133 4.535 -4.132 1.00 90.44 89 LEU A CA 1
ATOM 708 C C . LEU A 1 89 ? 18.915 4.016 -2.914 1.00 90.44 89 LEU A C 1
ATOM 710 O O . LEU A 1 89 ? 18.460 3.094 -2.245 1.00 90.44 89 LEU A O 1
ATOM 714 N N . ASP A 1 90 ? 20.062 4.615 -2.584 1.00 90.69 90 ASP A N 1
ATOM 715 C CA . ASP A 1 90 ? 20.848 4.214 -1.411 1.00 90.69 90 ASP A CA 1
ATOM 716 C C . ASP A 1 90 ? 20.164 4.586 -0.098 1.00 90.69 90 ASP A C 1
ATOM 718 O O . ASP A 1 90 ? 20.163 3.797 0.847 1.00 90.69 90 ASP A O 1
ATOM 722 N N . GLN A 1 91 ? 19.548 5.769 -0.027 1.00 89.44 91 GLN A N 1
ATOM 723 C CA . GLN A 1 91 ? 18.722 6.124 1.126 1.00 89.44 91 GLN A CA 1
ATOM 724 C C . GLN A 1 91 ? 17.516 5.198 1.227 1.00 89.44 91 GLN A C 1
ATOM 726 O O . GLN A 1 91 ? 17.185 4.764 2.327 1.00 89.44 91 GLN A O 1
ATOM 731 N N . PHE A 1 92 ? 16.895 4.848 0.102 1.00 90.88 92 PHE A N 1
ATOM 732 C CA . PHE A 1 92 ? 15.765 3.934 0.101 1.00 90.88 92 PHE A CA 1
ATOM 733 C C . PHE A 1 92 ? 16.155 2.544 0.627 1.00 90.88 92 PHE A C 1
ATOM 735 O O . PHE A 1 92 ? 15.523 2.052 1.558 1.00 90.88 92 PHE A O 1
ATOM 742 N N . ARG A 1 93 ? 17.275 1.969 0.157 1.00 92.62 93 ARG A N 1
ATOM 743 C CA . ARG A 1 93 ? 17.841 0.720 0.707 1.00 92.62 93 ARG A CA 1
ATOM 744 C C . ARG A 1 93 ? 18.087 0.807 2.214 1.00 92.62 93 ARG A C 1
ATOM 746 O O . ARG A 1 93 ? 17.745 -0.122 2.935 1.00 92.62 93 ARG A O 1
ATOM 753 N N . LYS A 1 94 ? 18.639 1.925 2.702 1.00 92.38 94 LYS A N 1
ATOM 754 C CA . LYS A 1 94 ? 18.861 2.136 4.144 1.00 92.38 94 LYS A CA 1
ATOM 755 C C . LYS A 1 94 ? 17.561 2.138 4.946 1.00 92.38 94 LYS A C 1
ATOM 757 O O . LYS A 1 94 ? 17.563 1.627 6.057 1.00 92.38 94 LYS A O 1
ATOM 762 N N . HIS A 1 95 ? 16.470 2.681 4.406 1.00 91.69 95 HIS A N 1
ATOM 763 C CA . HIS A 1 95 ? 15.167 2.640 5.078 1.00 91.69 95 HIS A CA 1
ATOM 764 C C . HIS A 1 95 ? 14.580 1.227 5.099 1.00 91.69 95 HIS A C 1
ATOM 766 O O . HIS A 1 95 ? 14.038 0.826 6.125 1.00 91.69 95 HIS A O 1
ATOM 772 N N . LEU A 1 96 ? 14.730 0.459 4.015 1.00 94.06 96 LEU A N 1
ATOM 773 C CA . LEU A 1 96 ? 14.323 -0.952 3.986 1.00 94.06 96 LEU A CA 1
ATOM 774 C C . LEU A 1 96 ? 15.090 -1.781 5.026 1.00 94.06 96 LEU A C 1
ATOM 776 O O . LEU A 1 96 ? 14.494 -2.583 5.738 1.00 94.06 96 LEU A O 1
ATOM 780 N N . GLU A 1 97 ? 16.392 -1.529 5.179 1.00 94.25 97 GLU A N 1
ATOM 781 C CA . GLU A 1 97 ? 17.251 -2.226 6.144 1.00 94.25 97 GLU A CA 1
ATOM 782 C C . GLU A 1 97 ? 16.787 -2.051 7.603 1.00 94.25 97 GLU A C 1
ATOM 784 O O . GLU A 1 97 ? 16.992 -2.946 8.419 1.00 94.25 97 GLU A O 1
ATOM 789 N N . LEU A 1 98 ? 16.103 -0.950 7.945 1.00 94.56 98 LEU A N 1
ATOM 790 C CA . LEU A 1 98 ? 15.538 -0.747 9.290 1.00 94.56 98 LEU A CA 1
ATOM 791 C C . LEU A 1 98 ? 14.428 -1.755 9.637 1.00 94.56 98 LEU A C 1
ATOM 793 O O . LEU A 1 98 ? 14.112 -1.928 10.813 1.00 94.56 98 LEU A O 1
ATOM 797 N N . TYR A 1 99 ? 13.844 -2.409 8.631 1.00 96.00 99 TYR A N 1
ATOM 798 C CA . TYR A 1 99 ? 12.746 -3.364 8.779 1.00 96.00 99 TYR A CA 1
ATOM 799 C C . TYR A 1 99 ? 13.165 -4.824 8.573 1.00 96.00 99 TYR A C 1
ATOM 801 O O . TYR A 1 99 ? 12.310 -5.699 8.673 1.00 96.00 99 TYR A O 1
ATOM 809 N N . LYS A 1 100 ? 14.450 -5.125 8.331 1.00 93.62 100 LYS A N 1
ATOM 810 C CA . LYS A 1 100 ? 14.900 -6.490 7.988 1.00 93.62 100 LYS A CA 1
ATOM 811 C C . LYS A 1 100 ? 14.523 -7.572 9.012 1.00 93.62 100 LYS A C 1
ATOM 813 O O . LYS A 1 100 ? 14.300 -8.714 8.634 1.00 93.62 100 LYS A O 1
ATOM 818 N N . ASP A 1 101 ? 14.444 -7.197 10.290 1.00 95.25 101 ASP A N 1
ATOM 819 C CA . ASP A 1 101 ? 14.145 -8.089 11.418 1.00 95.25 101 ASP A CA 1
ATOM 820 C C . ASP A 1 101 ? 12.705 -7.876 11.934 1.00 95.25 101 ASP A C 1
ATOM 822 O O . ASP A 1 101 ? 12.352 -8.295 13.038 1.00 95.25 101 ASP A O 1
ATOM 826 N N . ILE A 1 102 ? 11.869 -7.172 11.161 1.00 97.69 102 ILE A N 1
ATOM 827 C CA . ILE A 1 102 ? 10.480 -6.857 11.498 1.00 97.69 102 ILE A CA 1
ATOM 828 C C . ILE A 1 102 ? 9.567 -7.615 10.538 1.00 97.69 102 ILE A C 1
ATOM 830 O O . ILE A 1 102 ? 9.262 -7.151 9.442 1.00 97.69 102 ILE A O 1
ATOM 834 N N . ASP A 1 103 ? 9.093 -8.776 10.977 1.00 97.31 103 ASP A N 1
ATOM 835 C CA . ASP A 1 103 ? 8.074 -9.543 10.266 1.00 97.31 103 ASP A CA 1
ATOM 836 C C . ASP A 1 103 ? 6.644 -9.042 10.572 1.00 97.31 103 ASP A C 1
ATOM 838 O O . ASP A 1 103 ? 6.424 -8.057 11.288 1.00 97.31 103 ASP A O 1
ATOM 842 N N . LYS A 1 104 ? 5.630 -9.735 10.031 1.00 97.44 104 LYS A N 1
ATOM 843 C CA . LYS A 1 104 ? 4.214 -9.394 10.252 1.00 97.44 104 LYS A CA 1
ATOM 844 C C . LYS A 1 104 ? 3.832 -9.419 11.738 1.00 97.44 104 LYS A C 1
ATOM 846 O O . LYS A 1 104 ? 3.059 -8.566 12.180 1.00 97.44 104 LYS A O 1
ATOM 851 N N . ALA A 1 105 ? 4.341 -10.386 12.503 1.00 98.12 105 ALA A N 1
ATOM 852 C CA . ALA A 1 105 ? 4.028 -10.521 13.922 1.00 98.12 105 ALA A CA 1
ATOM 853 C C . ALA A 1 105 ? 4.653 -9.372 14.719 1.00 98.12 105 ALA A C 1
ATOM 855 O O . ALA A 1 105 ? 3.958 -8.706 15.489 1.00 98.12 105 ALA A O 1
ATOM 856 N N . LYS A 1 106 ? 5.924 -9.061 14.455 1.00 98.56 106 LYS A N 1
ATOM 857 C CA . LYS A 1 106 ? 6.626 -7.962 15.105 1.00 98.56 106 LYS A CA 1
ATOM 858 C C . LYS A 1 106 ? 6.022 -6.606 14.762 1.00 98.56 106 LYS A C 1
ATOM 860 O O . LYS A 1 106 ? 5.865 -5.766 15.648 1.00 98.56 106 LYS A O 1
ATOM 865 N N . LEU A 1 107 ? 5.618 -6.391 13.508 1.00 98.56 107 LEU A N 1
ATOM 866 C CA . LEU A 1 107 ? 4.936 -5.154 13.127 1.00 98.56 107 LEU A CA 1
ATOM 867 C C . LEU A 1 107 ? 3.582 -5.017 13.842 1.00 98.56 107 LEU A C 1
ATOM 869 O O . LEU A 1 107 ? 3.248 -3.928 14.307 1.00 98.56 107 LEU A O 1
ATOM 873 N N . ARG A 1 108 ? 2.832 -6.116 14.000 1.00 98.44 108 ARG A N 1
ATOM 874 C CA . ARG A 1 108 ? 1.597 -6.144 14.801 1.00 98.44 108 ARG A CA 1
ATOM 875 C C . ARG A 1 108 ? 1.849 -5.829 16.276 1.00 98.44 108 ARG A C 1
ATOM 877 O O . ARG A 1 108 ? 1.077 -5.075 16.859 1.00 98.44 108 ARG A O 1
ATOM 884 N N . GLU A 1 109 ? 2.924 -6.334 16.882 1.00 98.56 109 GLU A N 1
ATOM 885 C CA . GLU A 1 109 ? 3.306 -5.955 18.253 1.00 98.56 109 GLU A CA 1
ATOM 886 C C . GLU A 1 109 ? 3.565 -4.450 18.369 1.00 98.56 109 GLU A C 1
ATOM 888 O O . GLU A 1 109 ? 3.013 -3.793 19.253 1.00 98.56 109 GLU A O 1
ATOM 893 N N . ASN A 1 110 ? 4.354 -3.892 17.447 1.00 98.62 110 ASN A N 1
ATOM 894 C CA . ASN A 1 110 ? 4.649 -2.460 17.414 1.00 98.62 110 ASN A CA 1
ATOM 895 C C . ASN A 1 110 ? 3.364 -1.635 17.243 1.00 98.62 110 ASN A C 1
ATOM 897 O O . ASN A 1 110 ? 3.163 -0.634 17.935 1.00 98.62 110 ASN A O 1
ATOM 901 N N . PHE A 1 111 ? 2.459 -2.082 16.369 1.00 98.69 111 PHE A N 1
ATOM 902 C CA . PHE A 1 111 ? 1.183 -1.410 16.163 1.00 98.69 111 PHE A CA 1
ATOM 903 C C . PHE A 1 111 ? 0.276 -1.505 17.395 1.00 98.69 111 PHE A C 1
ATOM 905 O O . PHE A 1 111 ? -0.350 -0.521 17.781 1.00 98.69 111 PHE A O 1
ATOM 912 N N . ALA A 1 112 ? 0.256 -2.649 18.082 1.00 98.81 112 ALA A N 1
ATOM 913 C CA . ALA A 1 112 ? -0.481 -2.816 19.329 1.00 98.81 112 ALA A CA 1
ATOM 914 C C . ALA A 1 112 ? 0.037 -1.882 20.434 1.00 98.81 112 ALA A C 1
ATOM 916 O O . ALA A 1 112 ? -0.771 -1.323 21.176 1.00 98.81 112 ALA A O 1
ATOM 917 N N . VAL A 1 113 ? 1.358 -1.682 20.537 1.00 98.81 113 VAL A N 1
ATOM 918 C CA . VAL A 1 113 ? 1.955 -0.699 21.459 1.00 98.81 113 VAL A CA 1
ATOM 919 C C . VAL A 1 113 ? 1.444 0.706 21.144 1.00 98.81 113 VAL A C 1
ATOM 921 O O . VAL A 1 113 ? 0.974 1.396 22.048 1.00 98.81 113 VAL A O 1
ATOM 924 N N . PHE A 1 114 ? 1.467 1.102 19.869 1.00 98.81 114 PHE A N 1
ATOM 925 C CA . PHE A 1 114 ? 0.941 2.394 19.429 1.00 98.81 114 PHE A CA 1
ATOM 926 C C . PHE A 1 114 ? -0.543 2.558 19.790 1.00 98.81 114 PHE A C 1
ATOM 928 O O . PHE A 1 114 ? -0.906 3.510 20.479 1.00 98.81 114 PHE A O 1
ATOM 935 N N . LEU A 1 115 ? -1.397 1.604 19.403 1.00 98.69 115 LEU A N 1
AT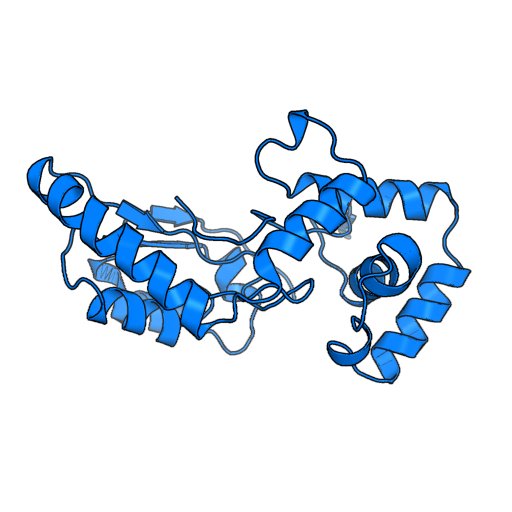OM 936 C CA . LEU A 1 115 ? -2.840 1.662 19.657 1.00 98.69 115 LEU A CA 1
ATOM 937 C C . LEU A 1 115 ? -3.162 1.731 21.154 1.00 98.69 115 LEU A C 1
ATOM 939 O O . LEU A 1 115 ? -3.965 2.564 21.570 1.00 98.69 115 LEU A O 1
ATOM 943 N N . LYS A 1 116 ? -2.517 0.898 21.981 1.00 98.75 116 LYS A N 1
ATOM 944 C CA . LYS A 1 116 ? -2.736 0.886 23.437 1.00 98.75 116 LYS A CA 1
ATOM 945 C C . LYS A 1 116 ? -2.337 2.201 24.105 1.00 98.75 116 LYS A C 1
ATOM 947 O O . LYS A 1 116 ? -2.913 2.539 25.133 1.00 98.75 116 LYS A O 1
ATOM 952 N N . ALA A 1 117 ? -1.383 2.932 23.532 1.00 98.62 117 ALA A N 1
ATOM 953 C CA . ALA A 1 117 ? -0.993 4.245 24.027 1.00 98.62 117 ALA A CA 1
ATOM 954 C C . ALA A 1 117 ? -1.965 5.351 23.582 1.00 98.62 117 ALA A C 1
ATOM 956 O O . ALA A 1 117 ? -2.348 6.190 24.393 1.00 98.62 117 ALA A O 1
ATOM 957 N N . ILE A 1 118 ? -2.371 5.364 22.307 1.00 98.38 118 ILE A N 1
ATOM 958 C CA . ILE A 1 118 ? -3.078 6.516 21.720 1.00 98.38 118 ILE A CA 1
ATOM 959 C C . ILE A 1 118 ? -4.606 6.425 21.775 1.00 98.38 118 ILE A C 1
ATOM 961 O O . ILE A 1 118 ? -5.271 7.454 21.873 1.00 98.38 118 ILE A O 1
ATOM 965 N N . ILE A 1 119 ? -5.187 5.224 21.715 1.00 98.62 119 ILE A N 1
ATOM 966 C CA . ILE A 1 119 ? -6.645 5.053 21.669 1.00 98.62 119 ILE A CA 1
ATOM 967 C C . ILE A 1 119 ? -7.334 5.499 22.969 1.00 98.62 119 ILE A C 1
ATOM 969 O O . ILE A 1 119 ? -8.353 6.179 22.851 1.00 98.62 119 ILE A O 1
ATOM 973 N N . PRO A 1 120 ? -6.813 5.215 24.184 1.00 98.62 120 PRO A N 1
ATOM 974 C CA . PRO A 1 120 ? -7.430 5.716 25.415 1.00 98.62 120 PRO A CA 1
ATOM 975 C C . PRO A 1 120 ? -7.501 7.245 25.461 1.00 98.62 120 PRO A C 1
ATOM 977 O O . PRO A 1 120 ? -8.517 7.805 25.858 1.00 98.62 120 PRO A O 1
ATOM 980 N N . VAL A 1 121 ? -6.449 7.919 24.984 1.00 98.69 121 VAL A N 1
ATOM 981 C CA . VAL A 1 121 ? -6.421 9.384 24.897 1.00 98.69 121 VAL A CA 1
ATOM 982 C C . VAL A 1 121 ? -7.435 9.876 23.867 1.00 98.69 121 VAL A C 1
ATOM 984 O O . VAL A 1 121 ? -8.181 10.805 24.150 1.00 98.69 121 VAL A O 1
ATOM 987 N N . ALA A 1 122 ? -7.505 9.243 22.689 1.00 98.56 122 ALA A N 1
ATOM 988 C CA . ALA A 1 122 ? -8.497 9.587 21.672 1.00 98.56 122 ALA A CA 1
ATOM 989 C C . ALA A 1 122 ? -9.932 9.458 22.210 1.00 98.56 122 ALA A C 1
ATOM 991 O O . ALA A 1 122 ? -10.753 10.338 21.970 1.00 98.56 122 ALA A O 1
ATOM 992 N N . GLU A 1 123 ? -10.215 8.411 22.986 1.00 98.25 123 GLU A N 1
ATOM 993 C CA . GLU A 1 123 ? -11.503 8.219 23.653 1.00 98.25 123 GLU A CA 1
ATOM 994 C C . GLU A 1 123 ? -11.792 9.312 24.692 1.00 98.25 123 GLU A C 1
ATOM 996 O O . GLU A 1 123 ? -12.878 9.891 24.663 1.00 98.25 123 GLU A O 1
ATOM 1001 N N . GLU A 1 124 ? -10.815 9.657 25.539 1.00 98.50 124 GLU A N 1
ATOM 1002 C CA . GLU A 1 124 ? -10.927 10.730 26.539 1.00 98.50 124 GLU A CA 1
ATOM 1003 C C . GLU A 1 124 ? -11.286 12.080 25.904 1.00 98.50 124 GLU A C 1
ATOM 1005 O O . GLU A 1 124 ? -12.149 12.800 26.408 1.00 98.50 124 GLU A O 1
ATOM 1010 N N . VAL A 1 125 ? -10.664 12.411 24.768 1.00 98.50 125 VAL A N 1
ATOM 1011 C CA . VAL A 1 125 ? -10.901 13.686 24.072 1.00 98.50 125 VAL A CA 1
ATOM 1012 C C . VAL A 1 125 ? -12.035 13.626 23.040 1.00 98.50 125 VAL A C 1
ATOM 1014 O O . VAL A 1 125 ? -12.267 14.599 22.323 1.00 98.50 125 VAL A O 1
ATOM 1017 N N . GLY A 1 126 ? -12.747 12.499 22.935 1.00 98.00 126 GLY A N 1
ATOM 1018 C CA . GLY A 1 126 ? -13.876 12.330 22.014 1.00 98.00 126 GLY A CA 1
ATOM 1019 C C . GLY A 1 126 ? -13.495 12.238 20.529 1.00 98.00 126 GLY A C 1
ATOM 1020 O O . GLY A 1 126 ? -14.337 12.475 19.659 1.00 98.00 126 GLY A O 1
ATOM 1021 N N . VAL A 1 127 ? -12.246 11.890 20.215 1.00 98.38 127 VAL A N 1
ATOM 1022 C CA . VAL A 1 127 ? -11.748 11.683 18.849 1.00 98.38 127 VAL A CA 1
ATOM 1023 C C . VAL A 1 127 ? -11.922 10.227 18.425 1.00 98.38 127 VAL A C 1
ATOM 1025 O O . VAL A 1 127 ? -11.607 9.285 19.149 1.00 98.38 127 VAL A O 1
ATOM 1028 N N . ARG A 1 128 ? -12.376 10.037 17.185 1.00 98.50 128 ARG A N 1
ATOM 1029 C CA . ARG A 1 128 ? -12.411 8.733 16.521 1.00 98.50 128 ARG A CA 1
ATOM 1030 C C . ARG A 1 128 ? -11.243 8.610 15.554 1.00 98.50 128 ARG A C 1
ATOM 1032 O O . ARG A 1 128 ? -11.158 9.346 14.573 1.00 98.50 128 ARG A O 1
ATOM 1039 N N . MET A 1 129 ? -10.355 7.666 15.826 1.00 98.62 129 MET A N 1
ATOM 1040 C CA . MET A 1 129 ? -9.198 7.371 14.993 1.00 98.62 129 MET A CA 1
ATOM 1041 C C . MET A 1 129 ? -9.601 6.421 13.863 1.00 98.62 129 MET A C 1
ATOM 1043 O O . MET A 1 129 ? -10.280 5.423 14.095 1.00 98.62 129 MET A O 1
ATOM 1047 N N . ALA A 1 130 ? -9.153 6.716 12.643 1.00 98.62 130 ALA A N 1
ATOM 1048 C CA . ALA A 1 130 ? -9.411 5.903 11.457 1.00 98.62 130 ALA A CA 1
ATOM 1049 C C . ALA A 1 130 ? -8.089 5.522 10.772 1.00 98.62 130 ALA A C 1
ATOM 1051 O O . ALA A 1 130 ? -7.374 6.393 10.249 1.00 98.62 130 ALA A O 1
ATOM 1052 N N . VAL A 1 131 ? -7.741 4.231 10.816 1.00 98.69 131 VAL A N 1
ATOM 1053 C CA . VAL A 1 131 ? -6.572 3.703 10.099 1.00 98.69 131 VAL A CA 1
ATOM 1054 C C . VAL A 1 131 ? -6.908 3.516 8.621 1.00 98.69 131 VAL A C 1
ATOM 1056 O O . VAL A 1 131 ? -7.957 2.978 8.278 1.00 98.69 131 VAL A O 1
ATOM 1059 N N . HIS A 1 132 ? -6.036 3.976 7.732 1.00 98.69 132 HIS A N 1
ATOM 1060 C CA . HIS A 1 132 ? -6.116 3.685 6.307 1.00 98.69 132 HIS A CA 1
ATOM 1061 C C . HIS A 1 132 ? -5.495 2.311 6.023 1.00 98.69 132 HIS A C 1
ATOM 1063 O O . HIS A 1 132 ? -4.443 2.019 6.599 1.00 98.69 132 HIS A O 1
ATOM 1069 N N . PRO A 1 133 ? -6.101 1.486 5.149 1.00 98.44 133 PRO A N 1
ATOM 1070 C CA . PRO A 1 133 ? -5.508 0.217 4.751 1.00 98.44 133 PRO A CA 1
ATOM 1071 C C . PRO A 1 133 ? -4.167 0.383 4.050 1.00 98.44 133 PRO A C 1
ATOM 1073 O O . PRO A 1 133 ? -3.856 1.443 3.500 1.00 98.44 133 PRO A O 1
ATOM 1076 N N . ASP A 1 134 ? -3.414 -0.707 4.015 1.00 98.25 134 ASP A N 1
ATOM 1077 C CA . ASP A 1 134 ? -2.207 -0.803 3.207 1.00 98.25 134 ASP A CA 1
ATOM 1078 C C . ASP A 1 134 ? -2.520 -0.593 1.711 1.00 98.25 134 ASP A C 1
ATOM 1080 O O . ASP A 1 134 ? -3.543 -1.058 1.196 1.00 98.25 134 ASP A O 1
ATOM 1084 N N . ASP A 1 135 ? -1.638 0.108 0.995 1.00 96.38 135 ASP A N 1
ATOM 1085 C CA . ASP A 1 135 ? -1.732 0.324 -0.451 1.00 96.38 135 ASP A CA 1
ATOM 1086 C C . ASP A 1 135 ? -0.377 0.021 -1.128 1.00 96.38 135 ASP A C 1
ATOM 1088 O O . ASP A 1 135 ? 0.548 0.821 -1.028 1.00 96.38 135 ASP A O 1
ATOM 1092 N N . PRO A 1 136 ? -0.216 -1.117 -1.824 1.00 95.62 136 PRO A N 1
ATOM 1093 C CA . PRO A 1 136 ? -1.199 -2.180 -2.005 1.00 95.62 136 PRO A CA 1
ATOM 1094 C C . PRO A 1 136 ? -1.417 -3.008 -0.719 1.00 95.62 136 PRO A C 1
ATOM 1096 O O . PRO A 1 136 ? -0.524 -3.095 0.124 1.00 95.62 136 PRO A O 1
ATOM 1099 N N . PRO A 1 137 ? -2.569 -3.689 -0.581 1.00 96.62 137 PRO A N 1
ATOM 1100 C CA . PRO A 1 137 ? -2.896 -4.552 0.562 1.00 96.62 137 PRO A CA 1
ATOM 1101 C C . PRO A 1 137 ? -2.173 -5.917 0.509 1.00 96.62 137 PRO A C 1
ATOM 1103 O O . PRO A 1 137 ? -2.788 -6.988 0.520 1.00 96.62 137 PRO A O 1
ATOM 1106 N N . ARG A 1 138 ? -0.848 -5.905 0.355 1.00 95.62 138 ARG A N 1
ATOM 1107 C CA . ARG A 1 138 ? 0.016 -7.095 0.379 1.00 95.62 138 ARG A CA 1
ATOM 1108 C C . ARG A 1 138 ? 1.478 -6.705 0.620 1.00 95.62 138 ARG A C 1
ATOM 1110 O O . ARG A 1 138 ? 1.851 -5.590 0.258 1.00 95.62 138 ARG A O 1
ATOM 1117 N N . PRO A 1 139 ? 2.308 -7.608 1.173 1.00 95.94 139 PRO A N 1
ATOM 1118 C CA . PRO A 1 139 ? 3.747 -7.384 1.282 1.00 95.94 139 PRO A CA 1
ATOM 1119 C C . PRO A 1 139 ? 4.385 -7.010 -0.060 1.00 95.94 139 PRO A C 1
ATOM 1121 O O . PRO A 1 139 ? 4.035 -7.578 -1.095 1.00 95.94 139 PRO A O 1
ATOM 1124 N N . ILE A 1 140 ? 5.308 -6.051 -0.014 1.00 95.56 140 ILE A N 1
ATOM 1125 C CA . ILE A 1 140 ? 6.147 -5.602 -1.133 1.00 95.56 140 ILE A CA 1
ATOM 1126 C C . ILE A 1 140 ? 7.517 -5.206 -0.577 1.00 95.56 140 ILE A C 1
ATOM 1128 O O . ILE A 1 140 ? 7.594 -4.742 0.560 1.00 95.56 140 ILE A O 1
ATOM 1132 N N . LEU A 1 141 ? 8.595 -5.349 -1.353 1.00 95.69 141 LEU A N 1
ATOM 1133 C CA . LEU A 1 141 ? 9.959 -4.980 -0.933 1.00 95.69 141 LEU A CA 1
ATOM 1134 C C . LEU A 1 141 ? 10.472 -5.705 0.322 1.00 95.69 141 LEU A C 1
ATOM 1136 O O . LEU A 1 141 ? 11.284 -5.154 1.065 1.00 95.69 141 LEU A O 1
ATOM 1140 N N . GLY A 1 142 ? 9.969 -6.912 0.595 1.00 94.56 142 GLY A N 1
ATOM 1141 C CA . GLY A 1 142 ? 10.222 -7.627 1.850 1.00 94.56 142 GLY A CA 1
ATOM 1142 C C . GLY A 1 142 ? 9.577 -6.986 3.090 1.00 94.56 142 GLY A C 1
ATOM 1143 O O . GLY A 1 142 ? 9.818 -7.439 4.204 1.00 94.56 142 GLY A O 1
ATOM 1144 N N . LEU A 1 143 ? 8.754 -5.944 2.926 1.00 96.62 143 LEU A N 1
ATOM 1145 C CA . LEU A 1 143 ? 8.091 -5.252 4.029 1.00 96.62 143 LEU A CA 1
ATOM 1146 C C . LEU A 1 143 ? 6.743 -5.912 4.357 1.00 96.62 143 LEU A C 1
ATOM 1148 O O . LEU A 1 143 ? 5.921 -6.113 3.452 1.00 96.62 143 LEU A O 1
ATOM 1152 N N . PRO A 1 144 ? 6.452 -6.196 5.640 1.00 97.19 144 PRO A N 1
ATOM 1153 C CA . PRO A 1 144 ? 5.156 -6.733 6.031 1.00 97.19 144 PRO A CA 1
ATOM 1154 C C . PRO A 1 144 ? 4.041 -5.688 5.902 1.00 97.19 144 PRO A C 1
ATOM 1156 O O . PRO A 1 144 ? 4.254 -4.488 6.058 1.00 97.19 144 PRO A O 1
ATOM 1159 N N . ARG A 1 145 ? 2.816 -6.169 5.680 1.00 97.94 145 ARG A N 1
ATOM 1160 C CA . ARG A 1 145 ? 1.572 -5.385 5.664 1.00 97.94 145 ARG A CA 1
ATOM 1161 C C . ARG A 1 145 ? 0.564 -6.013 6.632 1.00 97.94 145 ARG A C 1
ATOM 1163 O O . ARG A 1 145 ? 0.509 -7.242 6.752 1.00 97.94 145 ARG A O 1
ATOM 1170 N N . ILE A 1 146 ? -0.154 -5.184 7.393 1.00 98.31 146 ILE A N 1
ATOM 1171 C CA . ILE A 1 146 ? -0.935 -5.613 8.575 1.00 98.31 146 ILE A CA 1
ATOM 1172 C C . ILE A 1 146 ? -2.333 -4.993 8.683 1.00 98.31 146 ILE A C 1
ATOM 1174 O O . ILE A 1 146 ? -3.026 -5.264 9.658 1.00 98.31 146 ILE A O 1
ATOM 1178 N N . VAL A 1 147 ? -2.746 -4.178 7.713 1.00 98.38 147 VAL A N 1
ATOM 1179 C CA . VAL A 1 147 ? -4.089 -3.600 7.562 1.00 98.38 147 VAL A CA 1
ATOM 1180 C C . VAL A 1 147 ? -4.554 -3.838 6.119 1.00 98.38 147 VAL A C 1
ATOM 1182 O O . VAL A 1 147 ? -4.837 -2.909 5.363 1.00 98.38 147 VAL A O 1
ATOM 1185 N N . SER A 1 148 ? -4.574 -5.105 5.704 1.00 98.44 148 SER A N 1
ATOM 1186 C CA . SER A 1 148 ? -4.779 -5.519 4.308 1.00 98.44 148 SER A CA 1
ATOM 1187 C C . SER A 1 148 ? -6.023 -6.385 4.087 1.00 98.44 148 SER A C 1
ATOM 1189 O O . SER A 1 148 ? -6.572 -6.383 2.982 1.00 98.44 148 SER A O 1
ATOM 1191 N N . THR A 1 149 ? -6.479 -7.110 5.112 1.00 98.50 149 THR A N 1
ATOM 1192 C CA . THR A 1 149 ? -7.599 -8.063 5.013 1.00 98.50 149 THR A CA 1
ATOM 1193 C C . THR A 1 149 ? -8.647 -7.867 6.111 1.00 98.50 149 THR A C 1
ATOM 1195 O O . THR A 1 149 ? -8.471 -7.067 7.035 1.00 98.50 149 THR A O 1
ATOM 1198 N N . ILE A 1 150 ? -9.748 -8.615 6.026 1.00 98.25 150 ILE A N 1
ATOM 1199 C CA . ILE A 1 150 ? -10.792 -8.628 7.056 1.00 98.25 150 ILE A CA 1
ATOM 1200 C C . ILE A 1 150 ? -10.277 -9.183 8.399 1.00 98.25 150 ILE A C 1
ATOM 1202 O O . ILE A 1 150 ? -10.635 -8.678 9.462 1.00 98.25 150 ILE A O 1
ATOM 1206 N N . GLU A 1 151 ? -9.355 -10.147 8.373 1.00 98.50 151 GLU A N 1
ATOM 1207 C CA . GLU A 1 151 ? -8.715 -10.702 9.573 1.00 98.50 151 GLU A CA 1
ATOM 1208 C C . GLU A 1 151 ? -7.790 -9.685 10.244 1.00 98.50 151 GLU A C 1
ATOM 1210 O O . GLU A 1 151 ? -7.678 -9.660 11.469 1.00 98.50 151 GLU A O 1
ATOM 1215 N N . ASP A 1 152 ? -7.125 -8.835 9.458 1.00 98.56 152 ASP A N 1
ATOM 1216 C CA . ASP A 1 152 ? -6.346 -7.719 9.991 1.00 98.56 152 ASP A CA 1
ATOM 1217 C C . ASP A 1 152 ? -7.259 -6.709 10.717 1.00 98.56 152 ASP A C 1
ATOM 1219 O O . ASP A 1 152 ? -6.922 -6.250 11.812 1.00 98.56 152 ASP A O 1
ATOM 1223 N N . MET A 1 153 ? -8.444 -6.412 10.162 1.00 98.62 153 MET A N 1
ATOM 1224 C CA . MET A 1 153 ? -9.444 -5.563 10.827 1.00 98.62 153 MET A CA 1
ATOM 1225 C C . MET A 1 153 ? -9.935 -6.190 12.136 1.00 98.62 153 MET A C 1
ATOM 1227 O O . MET A 1 153 ? -9.974 -5.510 13.164 1.00 98.62 153 MET A O 1
ATOM 1231 N N . GLN A 1 154 ? -10.257 -7.486 12.131 1.00 98.69 154 GLN A N 1
ATOM 1232 C CA . GLN A 1 154 ? -10.679 -8.189 13.343 1.00 98.69 154 GLN A CA 1
ATOM 1233 C C . GLN A 1 154 ? -9.578 -8.169 14.411 1.00 98.69 154 GLN A C 1
ATOM 1235 O O . GLN A 1 154 ? -9.841 -7.801 15.555 1.00 98.69 154 GLN A O 1
ATOM 1240 N N . TRP A 1 155 ? -8.330 -8.455 14.027 1.00 98.69 155 TRP A N 1
ATOM 1241 C CA . TRP A 1 155 ? -7.183 -8.402 14.935 1.00 98.69 155 TRP A CA 1
ATOM 1242 C C . TRP A 1 155 ? -7.038 -7.026 15.605 1.00 98.69 155 TRP A C 1
ATOM 1244 O O . TRP A 1 155 ? -6.747 -6.951 16.801 1.00 98.69 155 TRP A O 1
ATOM 1254 N N . MET A 1 156 ? -7.278 -5.927 14.880 1.00 98.31 156 MET A N 1
ATOM 1255 C CA . MET A 1 156 ? -7.244 -4.580 15.463 1.00 98.31 156 MET A CA 1
ATOM 1256 C C . MET A 1 156 ? -8.352 -4.350 16.495 1.00 98.31 156 MET A C 1
ATOM 1258 O O . MET A 1 156 ? -8.085 -3.750 17.542 1.00 98.31 156 MET A O 1
ATOM 1262 N N . VAL A 1 157 ? -9.575 -4.816 16.213 1.00 98.31 157 VAL A N 1
ATOM 1263 C CA . VAL A 1 157 ? -10.703 -4.733 17.157 1.00 98.31 157 VAL A CA 1
ATOM 1264 C C . VAL A 1 157 ? -10.396 -5.524 18.426 1.00 98.31 157 VAL A C 1
ATOM 1266 O O . VAL A 1 157 ? -10.617 -5.014 19.523 1.00 98.31 157 VAL A O 1
ATOM 1269 N N . ASP A 1 158 ? -9.826 -6.718 18.284 1.00 98.50 158 ASP A N 1
ATOM 1270 C CA . ASP A 1 158 ? -9.464 -7.575 19.416 1.00 98.50 158 ASP A CA 1
ATOM 1271 C C . ASP A 1 158 ? -8.296 -6.991 20.230 1.00 98.50 158 ASP A C 1
ATOM 1273 O O . ASP A 1 158 ? -8.231 -7.157 21.448 1.00 98.50 158 ASP A O 1
ATOM 1277 N N . THR A 1 159 ? -7.381 -6.267 19.576 1.00 98.38 159 THR A N 1
ATOM 1278 C CA . THR A 1 159 ? -6.202 -5.666 20.220 1.00 98.38 159 THR A CA 1
ATOM 1279 C C . THR A 1 159 ? -6.566 -4.488 21.124 1.00 98.38 159 THR A C 1
ATOM 1281 O O . THR A 1 159 ? -6.027 -4.378 22.229 1.00 98.38 159 THR A O 1
ATOM 1284 N N . VAL A 1 160 ? -7.462 -3.603 20.668 1.00 98.31 160 VAL A N 1
ATOM 1285 C CA . VAL A 1 160 ? -8.035 -2.512 21.472 1.00 98.31 160 VAL A CA 1
ATOM 1286 C C . VAL A 1 160 ? -9.510 -2.333 21.107 1.00 98.31 160 VAL A C 1
ATOM 1288 O O . VAL A 1 160 ? -9.855 -1.628 20.151 1.00 98.31 160 VAL A O 1
ATOM 1291 N N . ASN A 1 161 ? -10.387 -2.941 21.908 1.00 98.12 161 ASN A N 1
ATOM 1292 C CA . ASN A 1 161 ? -11.836 -2.904 21.715 1.00 98.12 161 ASN A CA 1
ATOM 1293 C C . ASN A 1 161 ? -12.459 -1.607 22.269 1.00 98.12 161 ASN A C 1
ATOM 1295 O O . ASN A 1 161 ? -13.169 -1.620 23.270 1.00 98.12 161 ASN A O 1
ATOM 1299 N N . SER A 1 162 ? -12.193 -0.478 21.612 1.00 98.44 162 SER A N 1
ATOM 1300 C CA . SER A 1 162 ? -12.788 0.836 21.920 1.00 98.44 162 SER A CA 1
ATOM 1301 C C . SER A 1 162 ? -13.369 1.454 20.658 1.00 98.44 162 SER A C 1
ATOM 1303 O O . SER A 1 162 ? -12.778 1.317 19.589 1.00 98.44 162 SER A O 1
ATOM 1305 N N . MET A 1 163 ? -14.506 2.150 20.742 1.00 98.25 163 MET A N 1
ATOM 1306 C CA . MET A 1 163 ? -15.082 2.852 19.585 1.00 98.25 163 MET A CA 1
ATOM 1307 C C . MET A 1 163 ? -14.217 4.033 19.123 1.00 98.25 163 MET A C 1
ATOM 1309 O O . MET A 1 163 ? -14.410 4.524 18.019 1.00 98.25 163 MET A O 1
ATOM 1313 N N . ALA A 1 164 ? -13.216 4.470 19.883 1.00 98.62 164 ALA A N 1
ATOM 1314 C CA . ALA A 1 164 ? -12.224 5.403 19.353 1.00 98.62 164 ALA A CA 1
ATOM 1315 C C . ALA A 1 164 ? -11.272 4.746 18.327 1.00 98.62 164 ALA A C 1
ATOM 1317 O O . ALA A 1 164 ? -10.638 5.461 17.556 1.00 98.62 164 ALA A O 1
ATOM 1318 N N . ASN A 1 165 ? -11.200 3.409 18.265 1.00 98.75 165 ASN A N 1
ATOM 1319 C CA . ASN A 1 165 ? -10.376 2.643 17.325 1.00 98.75 165 ASN A CA 1
ATOM 1320 C C . ASN A 1 165 ? -11.210 2.121 16.143 1.00 98.75 165 ASN A C 1
ATOM 1322 O O . ASN A 1 165 ? -11.996 1.176 16.287 1.00 98.75 165 ASN A O 1
ATOM 1326 N N . GLY A 1 166 ? -11.058 2.744 14.977 1.00 98.62 166 GLY A N 1
ATOM 1327 C CA . GLY A 1 166 ? -11.793 2.378 13.773 1.00 98.62 166 GLY A CA 1
ATOM 1328 C C . GLY A 1 166 ? -10.985 2.507 12.489 1.00 98.62 166 GLY A C 1
ATOM 1329 O O . GLY A 1 166 ? -9.759 2.647 12.484 1.00 98.62 166 GLY A O 1
ATOM 1330 N N . PHE A 1 167 ? -11.706 2.452 11.375 1.00 98.81 167 PHE A N 1
ATOM 1331 C CA . PHE A 1 167 ? -11.147 2.249 10.046 1.00 98.81 167 PHE A CA 1
ATOM 1332 C C . PHE A 1 167 ? -11.550 3.363 9.085 1.00 98.81 167 PHE A C 1
ATOM 1334 O O . PHE A 1 167 ? -12.667 3.890 9.126 1.00 98.81 167 PHE A O 1
ATOM 1341 N N . THR A 1 168 ? -10.641 3.665 8.166 1.00 98.75 168 THR A N 1
ATOM 1342 C CA . THR A 1 168 ? -10.965 4.294 6.893 1.00 98.75 168 THR A CA 1
ATOM 1343 C C . THR A 1 168 ? -11.254 3.185 5.889 1.00 98.75 168 THR A C 1
ATOM 1345 O O . THR A 1 168 ? -10.351 2.448 5.497 1.00 98.75 168 THR A O 1
ATOM 1348 N N . MET A 1 169 ? -12.498 3.066 5.433 1.00 98.44 169 MET A N 1
ATOM 1349 C CA . MET A 1 169 ? -12.856 2.112 4.384 1.00 98.44 169 MET A CA 1
ATOM 1350 C C . MET A 1 169 ? -12.470 2.682 3.016 1.00 98.44 169 MET A C 1
ATOM 1352 O O . MET A 1 169 ? -13.207 3.473 2.423 1.00 98.44 169 MET A O 1
ATOM 1356 N N . CYS A 1 170 ? -11.286 2.311 2.527 1.00 98.38 170 CYS A N 1
ATOM 1357 C CA . CYS A 1 170 ? -10.808 2.685 1.198 1.00 98.38 170 CYS A CA 1
ATOM 1358 C C . CYS A 1 170 ? -11.054 1.547 0.206 1.00 98.38 170 CYS A C 1
ATOM 1360 O O . CYS A 1 170 ? -10.286 0.582 0.147 1.00 98.38 170 CYS A O 1
ATOM 1362 N N . THR A 1 171 ? -12.115 1.672 -0.594 1.00 97.56 171 THR A N 1
ATOM 1363 C CA . THR A 1 171 ? -12.552 0.618 -1.523 1.00 97.56 171 THR A CA 1
ATOM 1364 C C . THR A 1 171 ? -11.503 0.308 -2.578 1.00 97.56 171 THR A C 1
ATOM 1366 O O . THR A 1 171 ? -11.329 -0.847 -2.943 1.00 97.56 171 THR A O 1
ATOM 1369 N N . GLY A 1 172 ? -10.744 1.308 -3.028 1.00 96.25 172 GLY A N 1
ATOM 1370 C CA . GLY A 1 172 ? -9.688 1.072 -4.008 1.00 96.25 172 GLY A CA 1
ATOM 1371 C C . GLY A 1 172 ? -8.369 0.580 -3.436 1.00 96.25 172 GLY A C 1
ATOM 1372 O O . GLY A 1 172 ? -7.502 0.256 -4.230 1.00 96.25 172 GLY A O 1
ATOM 1373 N N . SER A 1 173 ? -8.180 0.555 -2.111 1.00 96.94 173 SER A N 1
ATOM 1374 C CA . SER A 1 173 ? -7.034 -0.140 -1.507 1.00 96.94 173 SER A CA 1
ATOM 1375 C C . SER A 1 173 ? -7.414 -1.591 -1.262 1.00 96.94 173 SER A C 1
ATOM 1377 O O . SER A 1 173 ? -6.864 -2.474 -1.910 1.00 96.94 173 SER A O 1
ATOM 1379 N N . TYR A 1 174 ? -8.428 -1.845 -0.426 1.00 97.75 174 TYR A N 1
ATOM 1380 C CA . TYR A 1 174 ? -8.874 -3.209 -0.131 1.00 97.75 174 TYR A CA 1
ATOM 1381 C C . TYR A 1 174 ? -9.312 -3.973 -1.389 1.00 97.75 174 TYR A C 1
ATOM 1383 O O . TYR A 1 174 ? -9.013 -5.159 -1.512 1.00 97.75 174 TYR A O 1
ATOM 1391 N N . GLY A 1 175 ? -9.949 -3.292 -2.349 1.00 96.25 175 GLY A N 1
ATOM 1392 C CA . GLY A 1 175 ? -10.427 -3.880 -3.602 1.00 96.25 175 GLY A CA 1
ATOM 1393 C C . GLY A 1 175 ? -9.332 -4.281 -4.592 1.00 96.25 175 GLY A C 1
ATOM 1394 O O . GLY A 1 175 ? -9.629 -4.949 -5.580 1.00 96.25 175 GLY A O 1
ATOM 1395 N N . VAL A 1 176 ? -8.061 -3.939 -4.344 1.00 94.88 176 VAL A N 1
ATOM 1396 C CA . VAL A 1 176 ? -6.933 -4.451 -5.148 1.00 94.88 176 VAL A CA 1
ATOM 1397 C C . VAL A 1 176 ? -6.808 -5.969 -5.021 1.00 94.88 176 VAL A C 1
ATOM 1399 O O . VAL A 1 176 ? -6.349 -6.613 -5.961 1.00 94.88 176 VAL A O 1
ATOM 1402 N N . ARG A 1 177 ? -7.254 -6.569 -3.909 1.00 93.94 177 ARG A N 1
ATOM 1403 C CA . ARG A 1 177 ? -7.287 -8.029 -3.774 1.00 93.94 177 ARG A CA 1
ATOM 1404 C C . ARG A 1 177 ? -8.648 -8.593 -4.153 1.00 93.94 177 ARG A C 1
ATOM 1406 O O . ARG A 1 177 ? -9.680 -8.028 -3.800 1.00 93.94 177 ARG A O 1
ATOM 1413 N N . ALA A 1 178 ? -8.646 -9.727 -4.849 1.00 93.94 178 ALA A N 1
ATOM 1414 C CA . ALA A 1 178 ? -9.871 -10.433 -5.222 1.00 93.94 178 ALA A CA 1
ATOM 1415 C C . ALA A 1 178 ? -10.509 -11.213 -4.063 1.00 93.94 178 ALA A C 1
ATOM 1417 O O . ALA A 1 178 ? -11.707 -11.464 -4.108 1.00 93.94 178 ALA A O 1
ATOM 1418 N N . ASP A 1 179 ? -9.725 -11.571 -3.047 1.00 95.88 179 ASP A N 1
ATOM 1419 C CA . ASP A 1 179 ? -10.165 -12.312 -1.861 1.00 95.88 179 ASP A CA 1
ATOM 1420 C C . ASP A 1 179 ? -10.798 -11.422 -0.775 1.00 95.88 179 ASP A C 1
ATOM 1422 O O . ASP A 1 179 ? -11.387 -11.945 0.165 1.00 95.88 179 ASP A O 1
ATOM 1426 N N . ASN A 1 180 ? -10.742 -10.093 -0.914 1.00 97.38 180 ASN A N 1
ATOM 1427 C CA . ASN A 1 180 ? -11.461 -9.170 -0.036 1.00 97.38 180 ASN A CA 1
ATOM 1428 C C . ASN A 1 180 ? -12.909 -8.967 -0.518 1.00 97.38 180 ASN A C 1
ATOM 1430 O O . ASN A 1 180 ? -13.148 -8.292 -1.525 1.00 97.38 180 ASN A O 1
ATOM 1434 N N . ASP A 1 181 ? -13.883 -9.466 0.245 1.00 97.75 181 ASP A N 1
ATOM 1435 C CA . ASP A 1 181 ? -15.295 -9.099 0.084 1.00 97.75 181 ASP A CA 1
ATOM 1436 C C . ASP A 1 181 ? -15.575 -7.766 0.791 1.00 97.75 181 ASP A C 1
ATOM 1438 O O . ASP A 1 181 ? -15.845 -7.699 1.991 1.00 97.75 181 ASP A O 1
ATOM 1442 N N . LEU A 1 182 ? -15.524 -6.673 0.029 1.00 97.56 182 LEU A N 1
ATOM 1443 C CA . LEU A 1 182 ? -15.726 -5.329 0.574 1.00 97.56 182 LEU A CA 1
ATOM 1444 C C . LEU A 1 182 ? -17.117 -5.132 1.184 1.00 97.56 182 LEU A C 1
ATOM 1446 O O . LEU A 1 182 ? -17.269 -4.349 2.122 1.00 97.56 182 LEU A O 1
ATOM 1450 N N . VAL A 1 183 ? -18.139 -5.808 0.652 1.00 97.81 183 VAL A N 1
ATOM 1451 C CA . VAL A 1 183 ? -19.505 -5.681 1.165 1.00 97.81 183 VAL A CA 1
ATOM 1452 C C . VAL A 1 183 ? -19.592 -6.339 2.534 1.00 97.81 183 VAL A C 1
ATOM 1454 O O . VAL A 1 183 ? -20.171 -5.752 3.449 1.00 97.81 183 VAL A O 1
ATOM 1457 N N . ASP A 1 184 ? -19.006 -7.523 2.688 1.00 98.44 184 ASP A N 1
ATOM 1458 C CA . ASP A 1 184 ? -18.960 -8.220 3.970 1.00 98.44 184 ASP A CA 1
ATOM 1459 C C . ASP A 1 184 ? -18.125 -7.458 5.009 1.00 98.44 184 ASP A C 1
ATOM 1461 O O . ASP A 1 184 ? -18.604 -7.195 6.114 1.00 98.44 184 ASP A O 1
ATOM 1465 N N . MET A 1 185 ? -16.953 -6.946 4.618 1.00 98.56 185 MET A N 1
ATOM 1466 C CA . MET A 1 185 ? -16.128 -6.082 5.473 1.00 98.56 185 MET A CA 1
ATOM 1467 C C . MET A 1 185 ? -16.913 -4.864 5.992 1.00 98.56 185 MET A C 1
ATOM 1469 O O . MET A 1 185 ? -16.828 -4.521 7.175 1.00 98.56 185 MET A O 1
ATOM 1473 N N . ILE A 1 186 ? -17.712 -4.214 5.134 1.00 9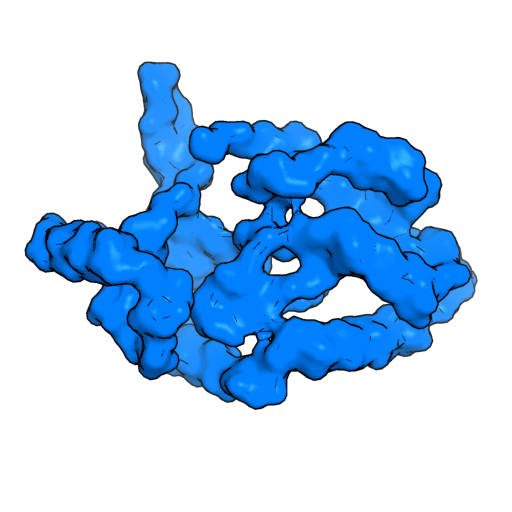8.38 186 ILE A N 1
ATOM 1474 C CA . ILE A 1 186 ? -18.572 -3.085 5.528 1.00 98.38 186 ILE A CA 1
ATOM 1475 C C . ILE A 1 186 ? -19.701 -3.539 6.458 1.00 98.38 186 ILE A C 1
ATOM 1477 O O . ILE A 1 186 ? -20.000 -2.841 7.426 1.00 98.38 186 ILE A O 1
ATOM 1481 N N . LYS A 1 187 ? -20.334 -4.688 6.202 1.00 98.44 187 LYS A N 1
ATOM 1482 C CA . LYS A 1 187 ? -21.395 -5.216 7.074 1.00 98.44 187 LYS A CA 1
ATOM 1483 C C . LYS A 1 187 ? -20.869 -5.544 8.469 1.00 98.44 187 LYS A C 1
ATOM 1485 O O . LYS A 1 187 ? -21.531 -5.209 9.449 1.00 98.44 187 LYS A O 1
ATOM 1490 N N . GLN A 1 188 ? -19.690 -6.156 8.563 1.00 98.31 188 GLN A N 1
ATOM 1491 C CA . GLN A 1 188 ? -19.099 -6.569 9.833 1.00 98.31 188 GLN A CA 1
ATOM 1492 C C . GLN A 1 188 ? -18.562 -5.381 10.640 1.00 98.31 188 GLN A C 1
ATOM 1494 O O . GLN A 1 188 ? -18.823 -5.276 11.839 1.00 98.31 188 GLN A O 1
ATOM 1499 N N . PHE A 1 189 ? -17.838 -4.461 9.996 1.00 98.50 189 PHE A N 1
ATOM 1500 C CA . PHE A 1 189 ? -17.133 -3.377 10.690 1.00 98.50 189 PHE A CA 1
ATOM 1501 C C . PHE A 1 189 ? -17.773 -1.998 10.526 1.00 98.50 189 PHE A C 1
ATOM 1503 O O . PHE A 1 189 ? -17.236 -1.025 11.050 1.00 98.50 189 PHE A O 1
ATOM 1510 N N . GLY A 1 190 ? -18.933 -1.895 9.870 1.00 98.31 190 GLY A N 1
ATOM 1511 C CA . GLY A 1 190 ? -19.670 -0.651 9.614 1.00 98.31 190 GLY A CA 1
ATOM 1512 C C . GLY A 1 190 ? -19.745 0.325 10.792 1.00 98.31 190 GLY A C 1
ATOM 1513 O O . GLY A 1 190 ? -19.394 1.491 10.614 1.00 98.31 190 GLY A O 1
ATOM 1514 N N . PRO A 1 191 ? -20.095 -0.120 12.016 1.00 98.25 191 PRO A N 1
ATOM 1515 C CA . PRO A 1 191 ? -20.120 0.753 13.193 1.00 98.25 191 PRO A CA 1
ATOM 1516 C C . PRO A 1 191 ? -18.778 1.427 13.531 1.00 98.25 191 PRO A C 1
ATOM 1518 O O . PRO A 1 191 ? -18.771 2.435 14.232 1.00 98.25 191 PRO A O 1
ATOM 1521 N N . ARG A 1 192 ? -17.656 0.879 13.045 1.00 98.50 192 ARG A N 1
ATOM 1522 C CA . ARG A 1 192 ? -16.277 1.348 13.257 1.00 98.50 192 ARG A CA 1
ATOM 1523 C C . ARG A 1 192 ? -15.660 2.007 12.018 1.00 98.50 192 ARG A C 1
ATOM 1525 O O . ARG A 1 192 ? -14.478 2.343 12.039 1.00 98.50 192 ARG A O 1
ATOM 1532 N N . ILE A 1 193 ? -16.416 2.183 10.935 1.00 98.62 193 ILE A N 1
ATOM 1533 C CA . ILE A 1 193 ? -15.957 2.914 9.749 1.00 98.62 193 ILE A CA 1
ATOM 1534 C C . ILE A 1 193 ? -16.257 4.397 9.964 1.00 98.62 193 ILE A C 1
ATOM 1536 O O . ILE A 1 193 ? -17.414 4.811 9.989 1.00 98.62 193 ILE A O 1
ATOM 1540 N N . TYR A 1 194 ? -15.212 5.205 10.125 1.00 98.56 194 TYR A N 1
ATOM 1541 C CA . TYR A 1 194 ? -15.348 6.642 10.417 1.00 98.56 194 TYR A CA 1
ATOM 1542 C C . TYR A 1 194 ? -14.990 7.532 9.243 1.00 98.56 194 TYR A C 1
ATOM 1544 O O . TYR A 1 194 ? -15.304 8.720 9.248 1.00 98.56 194 TYR A O 1
ATOM 1552 N N . PHE A 1 195 ? -14.352 6.955 8.230 1.00 98.56 195 PHE A N 1
ATOM 1553 C CA . PHE A 1 195 ? -14.023 7.651 7.007 1.00 98.56 195 PHE A CA 1
ATOM 1554 C C . PHE A 1 195 ? -14.079 6.686 5.826 1.00 98.56 195 PHE A C 1
ATOM 1556 O O . PHE A 1 195 ? -13.836 5.490 5.979 1.00 98.56 195 PHE A O 1
ATOM 1563 N N . THR A 1 196 ? -14.426 7.182 4.643 1.00 98.12 196 THR A N 1
ATOM 1564 C CA . THR A 1 196 ? -14.592 6.352 3.445 1.00 98.12 196 THR A CA 1
ATOM 1565 C C . THR A 1 196 ? -13.904 7.002 2.260 1.00 98.12 196 THR A C 1
ATOM 1567 O O . THR A 1 196 ? -14.186 8.157 1.944 1.00 98.12 196 THR A O 1
ATOM 1570 N N . HIS A 1 197 ? -13.062 6.246 1.562 1.00 98.25 197 HIS A N 1
ATOM 1571 C CA . HIS A 1 197 ? -12.546 6.623 0.249 1.00 98.25 197 HIS A CA 1
ATOM 1572 C C . HIS A 1 197 ? -13.199 5.718 -0.797 1.00 98.25 197 HIS A C 1
ATOM 1574 O O . HIS A 1 197 ? -12.874 4.534 -0.891 1.00 98.25 197 HIS A O 1
ATOM 1580 N N . LEU A 1 198 ? -14.119 6.278 -1.582 1.00 96.19 198 LEU A N 1
ATOM 1581 C CA . LEU A 1 198 ? -14.898 5.548 -2.584 1.00 96.19 198 LEU A CA 1
ATOM 1582 C C . LEU A 1 198 ? -14.266 5.683 -3.972 1.00 96.19 198 LEU A C 1
ATOM 1584 O O . LEU A 1 198 ? -14.831 6.291 -4.877 1.00 96.19 198 LEU A O 1
ATOM 1588 N N . ARG A 1 199 ? -13.053 5.143 -4.122 1.00 94.31 199 ARG A N 1
ATOM 1589 C CA . ARG A 1 199 ? -12.354 5.068 -5.415 1.00 94.31 199 ARG A CA 1
ATOM 1590 C C . ARG A 1 199 ? -12.505 3.670 -6.019 1.00 94.31 199 ARG A C 1
ATOM 1592 O O . ARG A 1 199 ? -12.601 2.688 -5.281 1.00 94.31 199 ARG A O 1
ATOM 1599 N N . SER A 1 200 ? -12.481 3.586 -7.345 1.00 91.25 200 SER A N 1
ATOM 1600 C CA . SER A 1 200 ? -12.532 2.319 -8.079 1.00 91.25 200 SER A CA 1
ATOM 1601 C C . SER A 1 200 ? -11.149 1.927 -8.598 1.00 91.25 200 SER A C 1
ATOM 1603 O O . SER A 1 200 ? -10.315 2.793 -8.868 1.00 91.25 200 SER A O 1
ATOM 1605 N N . THR A 1 201 ? -10.910 0.627 -8.732 1.00 91.25 201 THR A N 1
ATOM 1606 C CA . THR A 1 201 ? -9.724 0.050 -9.367 1.00 91.25 201 THR A CA 1
ATOM 1607 C C . THR A 1 201 ? -10.158 -1.007 -10.375 1.00 91.25 201 THR A C 1
ATOM 1609 O O . THR A 1 201 ? -11.196 -1.648 -10.216 1.00 91.25 201 THR A O 1
ATOM 1612 N N . MET A 1 202 ? -9.356 -1.186 -11.420 1.00 89.50 202 MET A N 1
ATOM 1613 C CA . MET A 1 202 ? -9.456 -2.317 -12.336 1.00 89.50 202 MET A CA 1
ATOM 1614 C C . MET A 1 202 ? -8.225 -3.188 -12.096 1.00 89.50 202 MET A C 1
ATOM 1616 O O . MET A 1 202 ? -7.117 -2.653 -12.033 1.00 89.50 202 MET A O 1
ATOM 1620 N N . ARG A 1 203 ? -8.447 -4.483 -11.872 1.00 83.88 203 ARG A N 1
ATOM 1621 C CA . ARG A 1 203 ? -7.392 -5.480 -11.661 1.00 83.88 203 ARG A CA 1
ATOM 1622 C C . ARG A 1 203 ? -7.050 -6.143 -12.980 1.00 83.88 203 ARG A C 1
ATOM 1624 O O . ARG A 1 203 ? -8.018 -6.443 -13.715 1.00 83.88 203 ARG A O 1
#

Sequence (203 aa):
YNFMPVLDWTRTDLEYVLPDGSKALRFDQIEFAAFEMHILKRPGAEADYTEEEIAQAAERFATMSDEDKARLTRNIIAGLPGAEEGYTLDQFRKHLELYKDIDKAKLRENFAVFLKAIIPVAEEVGVRMAVHPDDPPRPILGLPRIVSTIEDMQWMVDTVNSMANGFTMCTGSYGVRADNDLVDMIKQFGPRIYFTHLRSTMR

InterPro domains:
  IPR004628 Mannonate dehydratase [NF003027] (1-202)
  IPR004628 Mannonate dehydratase [PF03786] (1-202)
  IPR004628 Mannonate dehydratase [PTHR30387] (1-202)
  IPR004628 Mannonate dehydratase [TIGR00695] (1-203)
  IPR036237 Xylose isomerase-like superfamily [SSF51658] (1-200)

Foldseek 3Di:
DALFQFFQAFFQDDFDQDPVRHGHTHHDLLCQLLCLCPVLVQPPSCVVDDPVSNVSSVVVNVPDDPVSSVSSVLRGCCRGVVCVVPDDSVVSSVSLVVCQVPEQVNSLVVVLVVCVVVLVVCVVVVAADAYEAGHQLADDSNTGGQRAALVSQVSQCVSPVDLSYAHAAECQRNVVDPPHPSVVSCVVRVSRHPHYHPDDDDD

Organism: Escherichia coli (NCBI:txid562)